Protein AF-0000000081891109 (afdb_homodimer)

pLDDT: mean 85.09, std 12.56, range [45.19, 97.12]

Foldseek 3Di:
DDPPPCPVVVVVVVVVVVVVVVVVVVVVVVLVVLQVVLLVLVVLVCCLVVVDPVVDDDVVVVVVVSVVSVCVNQVPVVDDPVLSVQVVVLVVVLVVADPVLSVQLSNSRDSGVVSSVVSSVVVCVVVVHDPVVRVVVVVVVVD/DPPPDCPVVVVVVVVVVVVVVVVVVVVVVVLVVLQVVLLVLVVLVCCLVVVDPVVDDDVVVVVVVSVVSVCVNQVPVVDDPVLSVQVVVLVVVLVVADPVLSVQLVNSRDSGDVSSVVSSVVVCVVVVHDPVVRVVVVVVVVD

Solvent-accessible surface area (backbone atoms only — not comparable to full-atom values): 15397 Å² total; per-residue (Å²): 134,84,78,73,71,69,64,65,53,50,54,52,4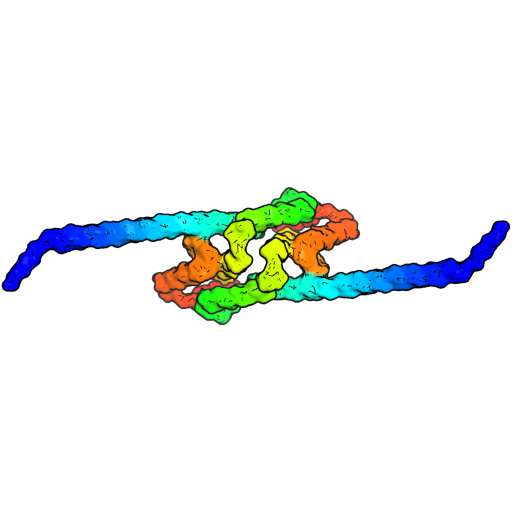7,49,49,52,49,48,52,50,48,48,51,49,50,52,51,48,50,50,51,52,53,51,25,52,50,25,44,51,43,48,52,34,42,47,53,46,71,61,54,61,72,71,88,36,61,54,60,64,53,52,49,52,50,41,48,52,34,45,42,69,37,57,33,67,91,80,40,53,65,68,56,44,50,34,46,52,38,26,54,49,56,46,64,64,40,57,64,72,58,26,55,52,40,57,72,64,18,45,75,31,43,70,50,37,34,51,47,47,50,51,52,27,59,75,67,72,44,52,69,43,56,56,52,51,52,48,51,57,65,73,95,133,85,79,75,72,70,64,65,52,51,55,51,47,49,49,52,49,46,51,50,47,48,53,48,49,52,51,48,50,50,50,52,51,51,25,51,50,24,43,51,45,49,53,35,42,48,52,46,71,61,55,61,70,74,86,39,59,55,60,64,55,52,49,52,49,41,48,51,35,44,43,68,38,56,34,64,93,81,40,53,66,69,56,46,49,32,47,52,39,27,52,50,57,47,65,63,39,58,66,71,58,25,56,52,39,57,72,63,18,46,75,32,44,70,50,37,36,51,47,48,49,49,52,27,60,73,67,71,44,54,69,43,56,55,52,50,52,48,51,57,66,72,96

Organism: Varanus komodoensis (NCBI:txid61221)

Sequence (286 aa):
KQALPPGLSGEAHQAERGTLAKDKMDSWMKAAILREDALRIEALRQHFRQYRYPDVEDPRKVCSQLRELCHQWLRPERRTKEQILELLILEQFLAILPHDLQSWAREGGPENCTQAVALVEDFLFSRNVSFENCWLSLRKVLIKQALPPGLSGEAHQAERGTLAKDKMDSWMKAAILREDALRIEALRQHFRQYRYPDVEDPRKVCSQLRELCHQWLRPERRTKEQILELLILEQFLAILPHDLQSWAREGGPENCTQAVALVEDFLFSRNVSFENCWLSLRKVLI

Radius of gyration: 28.6 Å; Cα contacts (8 Å, |Δi|>4): 228; chains: 2; bounding box: 50×115×81 Å

Secondary structure (DSSP, 8-state):
-----THHHHHHHHHHHHHHHHHHHHHHHHHHHHHHHHHHHHHHHHHHHT---SS---HHHHHHHHHHHHHHHH-TTTS-HHHHHHHHHHHHHHHHS-HHHHHHHHHH--SSHHHHHHHHHHHHHHHT--HHHHHHHHHHHH-/-----THHHHHHHHHHHHHHHHHHHHHHHHHHHHHHHHHHHHHHHHHHHT---SS---HHHHHHHHHHHHHHHH-TTTS-HHHHHHHHHHHHHHHHS-HHHHHHHHHH--SSHHHHHHHHHHHHHHHT--HHHHHHHHHHHH-

Structure (mmCIF, N/CA/C/O backbone):
data_AF-0000000081891109-model_v1
#
loop_
_entity.id
_entity.type
_entity.pdbx_description
1 polymer 'SCAN box domain-containing protein'
#
loop_
_atom_site.group_PDB
_atom_site.id
_atom_site.type_symbol
_atom_site.label_atom_id
_atom_site.label_alt_id
_atom_site.label_comp_id
_atom_site.label_asym_id
_atom_site.label_entity_id
_atom_site.label_seq_id
_atom_site.pdbx_PDB_ins_code
_atom_site.Cartn_x
_atom_site.Cartn_y
_atom_site.Cartn_z
_atom_site.occupancy
_atom_site.B_iso_or_equiv
_atom_site.auth_seq_id
_atom_site.auth_comp_id
_atom_site.auth_asym_id
_atom_site.auth_atom_id
_atom_site.pdbx_PDB_model_num
ATOM 1 N N . LYS A 1 1 ? -23.969 -60.781 -32.75 1 45.28 1 LYS A N 1
ATOM 2 C CA . LYS A 1 1 ? -23.234 -59.656 -32.188 1 45.28 1 LYS A CA 1
ATOM 3 C C . LYS A 1 1 ? -23.25 -58.438 -33.125 1 45.28 1 LYS A C 1
ATOM 5 O O . LYS A 1 1 ? -22.75 -58.5 -34.25 1 45.28 1 LYS A O 1
ATOM 10 N N . GLN A 1 2 ? -24.312 -57.656 -33.219 1 50.22 2 GLN A N 1
ATOM 11 C CA . GLN A 1 2 ? -24.625 -56.594 -34.156 1 50.22 2 GLN A CA 1
ATOM 12 C C . GLN A 1 2 ? -23.594 -55.469 -34.094 1 50.22 2 GLN A C 1
ATOM 14 O O . GLN A 1 2 ? -23.266 -54.969 -33.031 1 50.22 2 GLN A O 1
ATOM 19 N N . ALA A 1 3 ? -22.641 -55.406 -35.062 1 55.12 3 ALA A N 1
ATOM 20 C CA . ALA A 1 3 ? -21.594 -54.406 -35.25 1 55.12 3 ALA A CA 1
ATOM 21 C C . ALA A 1 3 ? -22.172 -53 -35.344 1 55.12 3 ALA A C 1
ATOM 23 O O . ALA A 1 3 ? -23.016 -52.719 -36.188 1 55.12 3 ALA A O 1
ATOM 24 N N . LEU A 1 4 ? -22.406 -52.25 -34.188 1 55.06 4 LEU A N 1
ATOM 25 C CA . LEU A 1 4 ? -22.766 -50.844 -34.219 1 55.06 4 LEU A CA 1
ATOM 26 C C . LEU A 1 4 ? -21.906 -50.094 -35.219 1 55.06 4 LEU A C 1
ATOM 28 O O . LEU A 1 4 ? -20.734 -50.375 -35.406 1 55.06 4 LEU A O 1
ATOM 32 N N . PRO A 1 5 ? -22.484 -49.5 -36.312 1 58.25 5 PRO A N 1
ATOM 33 C CA . PRO A 1 5 ? -21.75 -48.844 -37.406 1 58.25 5 PRO A CA 1
ATOM 34 C C . PRO A 1 5 ? -20.688 -47.844 -36.906 1 58.25 5 PRO A C 1
ATOM 36 O O . PRO A 1 5 ? -20.922 -47.156 -35.906 1 58.25 5 PRO A O 1
ATOM 39 N N . PRO A 1 6 ? -19.375 -47.969 -37.125 1 59 6 PRO A N 1
ATOM 40 C CA . PRO A 1 6 ? -18.203 -47.219 -36.719 1 59 6 PRO A CA 1
ATOM 41 C C . PRO A 1 6 ? -18.359 -45.719 -36.969 1 59 6 PRO A C 1
ATOM 43 O O . PRO A 1 6 ? -17.641 -44.906 -36.344 1 59 6 PRO A O 1
ATOM 46 N N . GLY A 1 7 ? -19.109 -45.25 -37.875 1 58.88 7 GLY A N 1
ATOM 47 C CA . GLY A 1 7 ? -19.172 -43.844 -38.25 1 58.88 7 GLY A CA 1
ATOM 48 C C . GLY A 1 7 ? -19.703 -42.938 -37.156 1 58.88 7 GLY A C 1
ATOM 49 O O . GLY A 1 7 ? -19.422 -41.75 -37.125 1 58.88 7 GLY A O 1
ATOM 50 N N . LEU A 1 8 ? -20.719 -43.375 -36.438 1 63.44 8 LEU A N 1
ATOM 51 C CA . LEU A 1 8 ? -21.359 -42.562 -35.406 1 63.44 8 LEU A CA 1
ATOM 52 C C . LEU A 1 8 ? -20.391 -42.25 -34.281 1 63.44 8 LEU A C 1
ATOM 54 O O . LEU A 1 8 ? -20.516 -41.25 -33.594 1 63.44 8 LEU A O 1
ATOM 58 N N . SER A 1 9 ? -19.375 -43.188 -34.344 1 66.12 9 SER A N 1
ATOM 59 C CA . SER A 1 9 ? -18.406 -43 -33.281 1 66.12 9 SER A CA 1
ATOM 60 C C . SER A 1 9 ? -17.422 -41.875 -33.562 1 66.12 9 SER A C 1
ATOM 62 O O . SER A 1 9 ? -17.078 -41.094 -32.688 1 66.12 9 SER A O 1
ATOM 64 N N . GLY A 1 10 ? -17.188 -41.688 -34.844 1 68.06 10 GLY A N 1
ATOM 65 C CA . GLY A 1 10 ? -16.219 -40.656 -35.219 1 68.06 10 GLY A CA 1
ATOM 66 C C . GLY A 1 10 ? -16.766 -39.25 -35.094 1 68.06 10 GLY A C 1
ATOM 67 O O . GLY A 1 10 ? -16.062 -38.344 -34.656 1 68.06 10 GLY A O 1
ATOM 68 N N . GLU A 1 11 ? -18.047 -39.188 -35.625 1 68.62 11 GLU A N 1
ATOM 69 C CA . GLU A 1 11 ? -18.656 -37.875 -35.594 1 68.62 11 GLU A CA 1
ATOM 70 C C . GLU A 1 11 ? -18.922 -37.406 -34.156 1 68.62 11 GLU A C 1
ATOM 72 O O . GLU A 1 11 ? -18.766 -36.25 -33.844 1 68.62 11 GLU A O 1
ATOM 77 N N . ALA A 1 12 ? -19.328 -38.406 -33.375 1 80.19 12 ALA A N 1
ATOM 78 C CA . ALA A 1 12 ? -19.547 -38.094 -31.953 1 80.19 12 ALA A CA 1
ATOM 79 C C . ALA A 1 12 ? -18.25 -37.719 -31.25 1 80.19 12 ALA A C 1
ATOM 81 O O . ALA A 1 12 ? -18.234 -36.812 -30.438 1 80.19 12 ALA A O 1
ATOM 82 N N . HIS A 1 13 ? -17.141 -38.406 -31.766 1 78.75 13 HIS A N 1
ATOM 83 C CA . HIS A 1 13 ? -15.836 -38.094 -31.219 1 78.75 13 HIS A CA 1
ATOM 84 C C . HIS A 1 13 ? -15.375 -36.688 -31.656 1 78.75 13 HIS A C 1
ATOM 86 O O . HIS A 1 13 ? -14.836 -35.938 -30.859 1 78.75 13 HIS A O 1
ATOM 92 N N . GLN A 1 14 ? -15.711 -36.375 -32.906 1 75.31 14 GLN A N 1
ATOM 93 C CA . GLN A 1 14 ? -15.32 -35.062 -33.438 1 75.31 14 GLN A CA 1
ATOM 94 C C . GLN A 1 14 ? -16.125 -33.938 -32.781 1 75.31 14 GLN A C 1
ATOM 96 O O . GLN A 1 14 ? -15.578 -32.875 -32.5 1 75.31 14 GLN A O 1
ATOM 101 N N . ALA A 1 15 ? -17.328 -34.281 -32.531 1 82 15 ALA A N 1
ATOM 102 C CA . ALA A 1 15 ? -18.172 -33.312 -31.844 1 82 15 ALA A CA 1
ATOM 103 C C . ALA A 1 15 ? -17.703 -33.062 -30.406 1 82 15 ALA A C 1
ATOM 105 O O . ALA A 1 15 ? -17.672 -31.938 -29.953 1 82 15 ALA A O 1
ATOM 106 N N . GLU A 1 16 ? -17.297 -34.188 -29.766 1 83.94 16 GLU A N 1
ATOM 107 C CA . GLU A 1 16 ? -16.766 -34.062 -28.406 1 83.94 16 GLU A CA 1
ATOM 108 C C . GLU A 1 16 ? -15.445 -33.312 -28.391 1 83.94 16 GLU A C 1
ATOM 110 O O . GLU A 1 16 ? -15.219 -32.469 -27.5 1 83.94 16 GLU A O 1
ATOM 115 N N . ARG A 1 17 ? -14.711 -33.5 -29.406 1 85.56 17 ARG A N 1
ATOM 116 C CA . ARG A 1 17 ? -13.438 -32.812 -29.516 1 85.56 17 ARG A CA 1
ATOM 117 C C . ARG A 1 17 ? -13.672 -31.328 -29.844 1 85.56 17 ARG A C 1
ATOM 119 O O . ARG A 1 17 ? -12.953 -30.453 -29.344 1 85.56 17 ARG A O 1
ATOM 126 N N . GLY A 1 18 ? -14.641 -31.125 -30.609 1 84.75 18 GLY A N 1
ATOM 127 C CA . GLY A 1 18 ? -14.992 -29.766 -30.969 1 84.75 18 GLY A CA 1
ATOM 128 C C . GLY A 1 18 ? -15.492 -28.953 -29.781 1 84.75 18 GLY A C 1
ATOM 129 O O . GLY A 1 18 ? -15.094 -27.797 -29.609 1 84.75 18 GLY A O 1
ATOM 130 N N . THR A 1 19 ? -16.359 -29.578 -28.953 1 87.69 19 THR A N 1
ATOM 131 C CA . THR A 1 19 ? -16.875 -28.922 -27.75 1 87.69 19 THR A CA 1
ATOM 132 C C . THR A 1 19 ? -15.742 -28.641 -26.766 1 87.69 19 THR A C 1
ATOM 134 O O . THR A 1 19 ? -15.664 -27.547 -26.203 1 87.69 19 THR A O 1
ATOM 137 N N . LEU A 1 20 ? -14.953 -29.625 -26.719 1 87.38 20 LEU A N 1
ATOM 138 C CA . LEU A 1 20 ? -13.805 -29.469 -25.828 1 87.38 20 LEU A CA 1
ATOM 139 C C . LEU A 1 20 ? -12.883 -28.359 -26.312 1 87.38 20 LEU A C 1
ATOM 141 O O . LEU A 1 20 ? -12.367 -27.578 -25.516 1 87.38 20 LEU A O 1
ATOM 145 N N . ALA A 1 21 ? -12.695 -28.391 -27.594 1 86.88 21 ALA A N 1
ATOM 146 C CA . ALA A 1 21 ? -11.844 -27.359 -28.203 1 86.88 21 ALA A CA 1
ATOM 147 C C . ALA A 1 21 ? -12.445 -25.969 -28 1 86.88 21 ALA A C 1
ATOM 149 O O . ALA A 1 21 ? -11.727 -25.016 -27.719 1 86.88 21 ALA A O 1
ATOM 150 N N . LYS A 1 22 ? -13.68 -25.875 -28.141 1 89.25 22 LYS A N 1
ATOM 151 C CA . LYS A 1 22 ? -14.367 -24.594 -27.938 1 89.25 22 LYS A CA 1
ATOM 152 C C . LYS A 1 22 ? -14.266 -24.156 -26.484 1 89.25 22 LYS A C 1
ATOM 154 O O . LYS A 1 22 ? -14.031 -22.969 -26.203 1 89.25 22 LYS A O 1
ATOM 159 N N . ASP A 1 23 ? -14.492 -24.984 -25.688 1 87.62 23 ASP A N 1
ATOM 160 C CA . ASP A 1 23 ? -14.375 -24.719 -24.266 1 87.62 23 ASP A CA 1
ATOM 161 C C . ASP A 1 23 ? -12.969 -24.25 -23.906 1 87.62 23 ASP A C 1
ATOM 163 O O . ASP A 1 23 ? -12.797 -23.328 -23.109 1 87.62 23 ASP A O 1
ATOM 167 N N . LYS A 1 24 ? -12.055 -24.922 -24.547 1 87.75 24 LYS A N 1
ATOM 168 C CA . LYS A 1 24 ? -10.664 -24.562 -24.297 1 87.75 24 LYS A CA 1
ATOM 169 C C . LYS A 1 24 ? -10.352 -23.156 -24.812 1 87.75 24 LYS A C 1
ATOM 171 O O . LYS A 1 24 ? -9.672 -22.375 -24.156 1 87.75 24 LYS A O 1
ATOM 176 N N . MET A 1 25 ? -10.867 -22.859 -25.953 1 87.81 25 MET A N 1
ATOM 177 C CA . MET A 1 25 ? -10.648 -21.547 -26.547 1 87.81 25 MET A CA 1
ATOM 178 C C . MET A 1 25 ? -11.297 -20.453 -25.703 1 87.81 25 MET A C 1
ATOM 180 O O . MET A 1 25 ? -10.711 -19.391 -25.5 1 87.81 25 MET A O 1
ATOM 184 N N . ASP A 1 26 ? -12.492 -20.75 -25.344 1 89.75 26 ASP A N 1
ATOM 185 C CA . ASP A 1 26 ? -13.195 -19.797 -24.484 1 89.75 26 ASP A CA 1
ATOM 186 C C . ASP A 1 26 ? -12.43 -19.562 -23.188 1 89.75 26 ASP A C 1
ATOM 188 O O . ASP A 1 26 ? -12.352 -18.422 -22.719 1 89.75 26 ASP A O 1
ATOM 192 N N . SER A 1 27 ? -11.961 -20.578 -22.656 1 87.94 27 SER A N 1
ATOM 193 C CA . SER A 1 27 ? -11.188 -20.484 -21.422 1 87.94 27 SER A CA 1
ATOM 194 C C . SER A 1 27 ? -9.922 -19.656 -21.625 1 87.94 27 SER A C 1
ATOM 196 O O . SER A 1 27 ? -9.578 -18.828 -20.781 1 87.94 27 SER A O 1
ATOM 198 N N . TRP A 1 28 ? -9.383 -19.922 -22.703 1 85.06 28 TRP A N 1
ATOM 199 C CA . TRP A 1 28 ? -8.164 -19.188 -23.016 1 85.06 28 TRP A CA 1
ATOM 200 C C . TRP A 1 28 ? -8.453 -17.703 -23.234 1 85.06 28 TRP A C 1
ATOM 202 O O . TRP A 1 28 ? -7.691 -16.844 -22.781 1 85.06 28 TRP A O 1
ATOM 212 N N . MET A 1 29 ? -9.438 -17.438 -23.938 1 85.5 29 MET A N 1
ATOM 213 C CA . MET A 1 29 ? -9.805 -16.062 -24.188 1 85.5 29 MET A CA 1
ATOM 214 C C . MET A 1 29 ? -10.133 -15.328 -22.891 1 85.5 29 MET A C 1
ATOM 216 O O . MET A 1 29 ? -9.703 -14.195 -22.688 1 85.5 29 MET A O 1
ATOM 220 N N . LYS A 1 30 ? -10.828 -16.016 -22.125 1 87.94 30 LYS A N 1
ATOM 221 C CA . LYS A 1 30 ? -11.172 -15.43 -20.828 1 87.94 30 LYS A CA 1
ATOM 222 C C . LYS A 1 30 ? -9.914 -15.164 -20 1 87.94 30 LYS A C 1
ATOM 224 O O . LYS A 1 30 ? -9.789 -14.109 -19.375 1 87.94 30 LYS A O 1
ATOM 229 N N . ALA A 1 31 ? -9.047 -16.047 -20 1 87.19 31 ALA A N 1
ATOM 230 C CA . ALA A 1 31 ? -7.789 -15.898 -19.266 1 87.19 31 ALA A CA 1
ATOM 231 C C . ALA A 1 31 ? -6.98 -14.719 -19.797 1 87.19 31 ALA A C 1
ATOM 233 O O . ALA A 1 31 ? -6.383 -13.969 -19.016 1 87.19 31 ALA A O 1
ATOM 234 N N . ALA A 1 32 ? -7.012 -14.555 -21.078 1 87 32 ALA A N 1
ATOM 235 C CA . ALA A 1 32 ? -6.273 -13.469 -21.703 1 87 32 ALA A CA 1
ATOM 236 C C . ALA A 1 32 ? -6.855 -12.109 -21.312 1 87 32 ALA A C 1
ATOM 238 O O . ALA A 1 32 ? -6.113 -11.164 -21.031 1 87 32 ALA A O 1
ATOM 239 N N . ILE A 1 33 ? -8.141 -12.062 -21.312 1 88.5 33 ILE A N 1
ATOM 240 C CA . ILE A 1 33 ? -8.828 -10.828 -20.953 1 88.5 33 ILE A CA 1
ATOM 241 C C . ILE A 1 33 ? -8.531 -10.484 -19.484 1 88.5 33 ILE A C 1
ATOM 243 O O . ILE A 1 33 ? -8.211 -9.344 -19.172 1 88.5 33 ILE A O 1
ATOM 247 N N . LEU A 1 34 ? -8.656 -11.477 -18.641 1 88.25 34 LEU A N 1
ATOM 248 C CA . LEU A 1 34 ? -8.398 -11.289 -17.219 1 88.25 34 LEU A CA 1
ATOM 249 C C . LEU A 1 34 ? -6.957 -10.836 -16.984 1 88.25 34 LEU A C 1
ATOM 251 O O . LEU A 1 34 ? -6.699 -9.977 -16.141 1 88.25 34 LEU A O 1
ATOM 255 N N . ARG A 1 35 ? -6.129 -11.344 -17.766 1 88.06 35 ARG A N 1
ATOM 256 C CA . ARG A 1 35 ? -4.723 -10.977 -17.656 1 88.06 35 ARG A CA 1
ATOM 257 C C . ARG A 1 35 ? -4.512 -9.516 -18.062 1 88.06 35 ARG A C 1
ATOM 259 O O . ARG A 1 35 ? -3.773 -8.781 -17.406 1 88.06 35 ARG A O 1
ATOM 266 N N . GLU A 1 36 ? -5.145 -9.125 -19.062 1 86.12 36 GLU A N 1
ATOM 267 C CA . GLU A 1 36 ? -5.039 -7.734 -19.5 1 86.12 36 GLU A CA 1
ATOM 268 C C . GLU A 1 36 ? -5.574 -6.777 -18.438 1 86.12 36 GLU A C 1
ATOM 270 O O . GLU A 1 36 ? -4.988 -5.719 -18.203 1 86.12 36 GLU A O 1
ATOM 275 N N . ASP A 1 37 ? -6.602 -7.219 -17.906 1 90 37 ASP A N 1
ATOM 276 C CA . ASP A 1 37 ? -7.188 -6.41 -16.844 1 90 37 ASP A CA 1
ATOM 277 C C . ASP A 1 37 ? -6.238 -6.301 -15.656 1 90 37 ASP A C 1
ATOM 279 O O . ASP A 1 37 ? -6.055 -5.215 -15.094 1 90 37 ASP A O 1
ATOM 283 N N . ALA A 1 38 ? -5.676 -7.336 -15.305 1 90.19 38 ALA A N 1
ATOM 284 C CA . ALA A 1 38 ? -4.734 -7.367 -14.188 1 90.19 38 ALA A CA 1
ATOM 285 C C . ALA A 1 38 ? -3.531 -6.469 -14.453 1 90.19 38 ALA A C 1
ATOM 287 O O . ALA A 1 38 ? -3.062 -5.762 -13.562 1 90.19 38 ALA A O 1
ATOM 288 N N . LEU A 1 39 ? -3.1 -6.496 -15.656 1 89.25 39 LEU A N 1
ATOM 289 C CA . LEU A 1 39 ? -1.964 -5.664 -16.031 1 89.25 39 LEU A CA 1
ATOM 290 C C . LEU A 1 39 ? -2.328 -4.184 -15.969 1 89.25 39 LEU A C 1
ATOM 292 O O . LEU A 1 39 ? -1.503 -3.354 -15.586 1 89.25 39 LEU A O 1
ATOM 296 N N . ARG A 1 40 ? -3.477 -3.916 -16.359 1 89.06 40 ARG A N 1
ATOM 297 C CA . ARG A 1 40 ? -3.971 -2.545 -16.281 1 89.06 40 ARG A CA 1
ATOM 298 C C . ARG A 1 40 ? -4.035 -2.072 -14.828 1 89.06 40 ARG A C 1
ATOM 300 O O . ARG A 1 40 ? -3.607 -0.958 -14.516 1 89.06 40 ARG A O 1
ATOM 307 N N . ILE A 1 41 ? -4.539 -2.857 -13.953 1 91 41 ILE A N 1
ATOM 308 C CA . ILE A 1 41 ? -4.633 -2.539 -12.531 1 91 41 ILE A CA 1
ATOM 309 C C . ILE A 1 41 ? -3.234 -2.324 -11.961 1 91 41 ILE A C 1
ATOM 311 O O . ILE A 1 41 ? -3.01 -1.387 -11.188 1 91 41 ILE A O 1
ATOM 315 N N . GLU A 1 42 ? -2.365 -3.15 -12.398 1 91.38 42 GLU A N 1
ATOM 316 C CA . GLU A 1 42 ? -0.98 -3.023 -11.953 1 91.38 42 GLU A CA 1
ATOM 317 C C . GLU A 1 42 ? -0.377 -1.695 -12.398 1 91.38 42 GLU A C 1
ATOM 319 O O . GLU A 1 42 ? 0.372 -1.062 -11.656 1 91.38 42 GLU A O 1
ATOM 324 N N . ALA A 1 43 ? -0.641 -1.3 -13.602 1 91.75 43 ALA A N 1
ATOM 325 C CA . ALA A 1 43 ? -0.139 -0.02 -14.094 1 91.75 43 ALA A CA 1
ATOM 326 C C . ALA A 1 43 ? -0.662 1.138 -13.25 1 91.75 43 ALA A C 1
ATOM 328 O O . ALA A 1 43 ? 0.076 2.08 -12.953 1 91.75 43 ALA A O 1
ATOM 329 N N . LEU A 1 44 ? -1.905 1.073 -12.891 1 92.94 44 LEU A N 1
ATOM 330 C CA . LEU A 1 44 ? -2.51 2.098 -12.047 1 92.94 44 LEU A CA 1
ATOM 331 C C . LEU A 1 44 ? -1.873 2.109 -10.656 1 92.94 44 LEU A C 1
ATOM 333 O O . LEU A 1 44 ? -1.613 3.176 -10.102 1 92.94 44 LEU A O 1
ATOM 337 N N . ARG A 1 45 ? -1.621 0.944 -10.125 1 94.81 45 ARG A N 1
ATOM 338 C CA . ARG A 1 45 ? -0.931 0.822 -8.844 1 94.81 45 ARG A CA 1
ATOM 339 C C . ARG A 1 45 ? 0.448 1.471 -8.898 1 94.81 45 ARG A C 1
ATOM 341 O O . ARG A 1 45 ? 0.815 2.24 -8.008 1 94.81 45 ARG A O 1
ATOM 348 N N . GLN A 1 46 ? 1.184 1.164 -9.938 1 90.38 46 GLN A N 1
ATOM 349 C CA . GLN A 1 46 ? 2.525 1.712 -10.102 1 90.38 46 GLN A CA 1
ATOM 350 C C . GLN A 1 46 ? 2.488 3.234 -10.203 1 90.38 46 GLN A C 1
ATOM 352 O O . GLN A 1 46 ? 3.357 3.92 -9.656 1 90.38 46 GLN A O 1
ATOM 357 N N . HIS A 1 47 ? 1.542 3.701 -10.93 1 90.75 47 HIS A N 1
ATOM 358 C CA . HIS A 1 47 ? 1.386 5.148 -11.031 1 90.75 47 HIS A CA 1
ATOM 359 C C . HIS A 1 47 ? 1.181 5.781 -9.656 1 90.75 47 HIS A C 1
ATOM 361 O O . HIS A 1 47 ? 1.787 6.809 -9.352 1 90.75 47 HIS A O 1
ATOM 367 N N . PHE A 1 48 ? 0.331 5.156 -8.836 1 94 48 PHE A N 1
ATOM 368 C CA . PHE A 1 48 ? 0.065 5.629 -7.484 1 94 48 PHE A CA 1
ATOM 369 C C . PHE A 1 48 ? 1.319 5.539 -6.625 1 94 48 PHE A C 1
ATOM 371 O O . PHE A 1 48 ? 1.693 6.504 -5.957 1 94 48 PHE A O 1
ATOM 378 N N . ARG A 1 49 ? 2.029 4.469 -6.746 1 93.44 49 ARG A N 1
ATOM 379 C CA . ARG A 1 49 ? 3.172 4.223 -5.871 1 93.44 49 ARG A CA 1
ATOM 380 C C . ARG A 1 49 ? 4.398 5.004 -6.336 1 93.44 49 ARG A C 1
ATOM 382 O O . ARG A 1 49 ? 5.27 5.332 -5.527 1 93.44 49 ARG A O 1
ATOM 389 N N . GLN A 1 50 ? 4.516 5.273 -7.535 1 88.19 50 GLN A N 1
ATOM 390 C CA . GLN A 1 50 ? 5.684 5.953 -8.086 1 88.19 50 GLN A CA 1
ATOM 391 C C . GLN A 1 50 ? 5.426 7.449 -8.234 1 88.19 50 GLN A C 1
ATOM 393 O O . GLN A 1 50 ? 6.238 8.164 -8.828 1 88.19 50 GLN A O 1
ATOM 398 N N . TYR A 1 51 ? 4.293 7.797 -7.723 1 87.12 51 TYR A N 1
ATOM 399 C CA . TYR A 1 51 ? 3.996 9.219 -7.816 1 87.12 51 TYR A CA 1
ATOM 400 C C . TYR A 1 51 ? 5.133 10.055 -7.234 1 87.12 51 TYR A C 1
ATOM 402 O O . TYR A 1 51 ? 5.539 9.852 -6.086 1 87.12 51 TYR A O 1
ATOM 410 N N . ARG A 1 52 ? 5.957 10.82 -8.008 1 72.94 52 ARG A N 1
ATOM 411 C CA . ARG A 1 52 ? 7.02 11.711 -7.559 1 72.94 52 ARG A CA 1
ATOM 412 C C . ARG A 1 52 ? 6.809 13.125 -8.086 1 72.94 52 ARG A C 1
ATOM 414 O O . ARG A 1 52 ? 7.598 14.023 -7.801 1 72.94 52 ARG A O 1
ATOM 421 N N . TYR A 1 53 ? 5.812 13.562 -8.359 1 60.44 53 TYR A N 1
ATOM 422 C CA . TYR A 1 53 ? 5.727 14.773 -9.172 1 60.44 53 TYR A CA 1
ATOM 423 C C . TYR A 1 53 ? 6.516 15.914 -8.539 1 60.44 53 TYR A C 1
ATOM 425 O O . TYR A 1 53 ? 6.117 16.453 -7.512 1 60.44 53 TYR A O 1
ATOM 433 N N . PRO A 1 54 ? 7.855 16 -8.727 1 57.44 54 PRO A N 1
ATOM 434 C CA . PRO A 1 54 ? 8.695 17.141 -8.328 1 57.44 54 PRO A CA 1
ATOM 435 C C . PRO A 1 54 ? 7.969 18.469 -8.453 1 57.44 54 PRO A C 1
ATOM 437 O O . PRO A 1 54 ? 8.438 19.484 -7.918 1 57.44 54 PRO A O 1
ATOM 440 N N . ASP A 1 55 ? 7.523 18.609 -9.609 1 55.06 55 ASP A N 1
ATOM 441 C CA . ASP A 1 55 ? 7 19.969 -9.695 1 55.06 55 ASP A CA 1
ATOM 442 C C . ASP A 1 55 ? 6.094 20.281 -8.508 1 55.06 55 ASP A C 1
ATOM 444 O O . ASP A 1 55 ? 4.867 20.25 -8.625 1 55.06 55 ASP A O 1
ATOM 448 N N . VAL A 1 56 ? 6.715 19.734 -7.488 1 56.31 56 VAL A N 1
ATOM 449 C CA . VAL A 1 56 ? 6.047 19.469 -6.219 1 56.31 56 VAL A CA 1
ATOM 450 C C . VAL A 1 56 ? 5.48 20.781 -5.66 1 56.31 56 VAL A C 1
ATOM 452 O O . VAL A 1 56 ? 6.23 21.703 -5.359 1 56.31 56 VAL A O 1
ATOM 455 N N . GLU A 1 57 ? 4.227 21.016 -6.031 1 68.31 57 GLU A N 1
ATOM 456 C CA . GLU A 1 57 ? 3.145 21.906 -5.613 1 68.31 57 GLU A CA 1
ATOM 457 C C . GLU A 1 57 ? 2.855 21.75 -4.121 1 68.31 57 GLU A C 1
ATOM 459 O O . GLU A 1 57 ? 3.559 21.016 -3.418 1 68.31 57 GLU A O 1
ATOM 464 N N . ASP A 1 58 ? 2.057 22.359 -3.52 1 83.25 58 ASP A N 1
ATOM 465 C CA . ASP A 1 58 ? 1.416 22.406 -2.207 1 83.25 58 ASP A CA 1
ATOM 466 C C . ASP A 1 58 ? 1.105 20.984 -1.71 1 83.25 58 ASP A C 1
ATOM 468 O O . ASP A 1 58 ? 0.575 20.172 -2.457 1 83.25 58 ASP A O 1
ATOM 472 N N . PRO A 1 59 ? 1.753 20.656 -0.557 1 89.75 59 PRO A N 1
ATOM 473 C CA . PRO A 1 59 ? 1.467 19.344 0.009 1 89.75 59 PRO A CA 1
ATOM 474 C C . PRO A 1 59 ? -0.012 18.969 -0.078 1 89.75 59 PRO A C 1
ATOM 476 O O . PRO A 1 59 ? -0.349 17.797 -0.21 1 89.75 59 PRO A O 1
ATOM 479 N N . ARG A 1 60 ? -0.844 19.922 -0.048 1 91.56 60 ARG A N 1
ATOM 480 C CA . ARG A 1 60 ? -2.275 19.656 -0.162 1 91.56 60 ARG A CA 1
ATOM 481 C C . ARG A 1 60 ? -2.631 19.156 -1.554 1 91.56 60 ARG A C 1
ATOM 483 O O . ARG A 1 60 ? -3.492 18.281 -1.698 1 91.56 60 ARG A O 1
ATOM 490 N N . LYS A 1 61 ? -1.976 19.719 -2.479 1 90.94 61 LYS A N 1
ATOM 491 C CA . LYS A 1 61 ? -2.184 19.266 -3.852 1 90.94 61 LYS A CA 1
ATOM 492 C C . LYS A 1 61 ? -1.665 17.844 -4.051 1 90.94 61 LYS A C 1
ATOM 494 O O . LYS A 1 61 ? -2.279 17.047 -4.758 1 90.94 61 LYS A O 1
ATOM 499 N N . VAL A 1 62 ? -0.493 17.609 -3.457 1 91.06 62 VAL A N 1
ATOM 500 C CA . VAL A 1 62 ? 0.072 16.266 -3.523 1 91.06 62 VAL A CA 1
ATOM 501 C C . VAL A 1 62 ? -0.917 15.258 -2.938 1 91.06 62 VAL A C 1
ATOM 503 O O . VAL A 1 62 ? -1.203 14.234 -3.553 1 91.06 62 VAL A O 1
ATOM 506 N N . CYS A 1 63 ? -1.425 15.602 -1.819 1 93.06 63 CYS A N 1
ATOM 507 C CA . CYS A 1 63 ? -2.385 14.727 -1.151 1 93.06 63 CYS A CA 1
ATOM 508 C C . CYS A 1 63 ? -3.611 14.5 -2.025 1 93.06 63 CYS A C 1
ATOM 510 O O . CYS A 1 63 ? -4.102 13.375 -2.129 1 93.06 63 CYS A O 1
ATOM 512 N N . SER A 1 64 ? -4.113 15.492 -2.621 1 93.75 64 SER A N 1
ATOM 513 C CA . SER A 1 64 ? -5.281 15.398 -3.49 1 93.75 64 SER A CA 1
ATOM 514 C C . SER A 1 64 ? -5.004 14.5 -4.691 1 93.75 64 SER A C 1
ATOM 516 O O . SER A 1 64 ? -5.848 13.68 -5.07 1 93.75 64 SER A O 1
ATOM 518 N N . GLN A 1 65 ? -3.857 14.664 -5.262 1 92.38 65 GLN A N 1
ATOM 519 C CA . GLN A 1 65 ? -3.48 13.836 -6.406 1 92.38 65 GLN A CA 1
ATOM 520 C C . GLN A 1 65 ? -3.359 12.367 -6.012 1 92.38 65 GLN A C 1
ATOM 522 O O . GLN A 1 65 ? -3.807 11.484 -6.742 1 92.38 65 GLN A O 1
ATOM 527 N N . LEU A 1 66 ? -2.777 12.164 -4.898 1 94.19 66 LEU A N 1
ATOM 528 C CA . LEU A 1 66 ? -2.639 10.789 -4.418 1 94.19 66 LEU A CA 1
ATOM 529 C C . LEU A 1 66 ? -4.004 10.164 -4.176 1 94.19 66 LEU A C 1
ATOM 531 O O . LEU A 1 66 ? -4.203 8.977 -4.441 1 94.19 66 LEU A O 1
ATOM 535 N N . ARG A 1 67 ? -4.922 10.938 -3.711 1 95.56 67 ARG A N 1
ATOM 536 C CA . ARG A 1 67 ? -6.285 10.453 -3.508 1 95.56 67 ARG A CA 1
ATOM 537 C C . ARG A 1 67 ? -6.914 10.023 -4.828 1 95.56 67 ARG A C 1
ATOM 539 O O . ARG A 1 67 ? -7.539 8.961 -4.906 1 95.56 67 ARG A O 1
ATOM 546 N N . GLU A 1 68 ? -6.711 10.82 -5.781 1 95 68 GLU A N 1
ATOM 547 C CA . GLU A 1 68 ? -7.254 10.5 -7.102 1 95 68 GLU A CA 1
ATOM 548 C C . GLU A 1 68 ? -6.625 9.227 -7.664 1 95 68 GLU A C 1
ATOM 550 O O . GLU A 1 68 ? -7.332 8.336 -8.133 1 95 68 GLU A O 1
ATOM 555 N N . LEU A 1 69 ? -5.336 9.195 -7.586 1 94.12 69 LEU A N 1
ATOM 556 C CA . LEU A 1 69 ? -4.621 8.039 -8.109 1 94.12 69 LEU A CA 1
ATOM 557 C C . LEU A 1 69 ? -5.004 6.773 -7.352 1 94.12 69 LEU A C 1
ATOM 559 O O . LEU A 1 69 ? -5.16 5.707 -7.949 1 94.12 69 LEU A O 1
ATOM 563 N N . CYS A 1 70 ? -5.043 6.859 -6.035 1 97 70 CYS A N 1
ATOM 564 C CA . CYS A 1 70 ? -5.453 5.723 -5.219 1 97 70 CYS A CA 1
ATOM 565 C C . CYS A 1 70 ? -6.832 5.223 -5.637 1 97 70 CYS A C 1
ATOM 567 O O . CYS A 1 70 ? -7.047 4.012 -5.758 1 97 70 CYS A O 1
ATOM 569 N N . HIS A 1 71 ? -7.746 6.105 -5.879 1 96.38 71 HIS A N 1
ATOM 570 C CA . HIS A 1 71 ? -9.094 5.758 -6.309 1 96.38 71 HIS A CA 1
ATOM 571 C C . HIS A 1 71 ? -9.078 5.062 -7.668 1 96.38 71 HIS A C 1
ATOM 573 O O . HIS A 1 71 ? -9.828 4.113 -7.895 1 96.38 71 HIS A O 1
ATOM 579 N N . GLN A 1 72 ? -8.289 5.574 -8.531 1 94.56 72 GLN A N 1
ATOM 580 C CA . GLN A 1 72 ? -8.18 4.973 -9.859 1 94.56 72 GLN A CA 1
ATOM 581 C C . GLN A 1 72 ? -7.652 3.543 -9.773 1 94.56 72 GLN A C 1
ATOM 583 O O . GLN A 1 72 ? -8.109 2.664 -10.508 1 94.56 72 GLN A O 1
ATOM 588 N N . TRP A 1 73 ? -6.738 3.338 -8.875 1 95.5 73 TRP A N 1
ATOM 589 C CA . TRP A 1 73 ? -6.121 2.023 -8.719 1 95.5 73 TRP A CA 1
ATOM 590 C C . TRP A 1 73 ? -7.078 1.055 -8.023 1 95.5 73 TRP A C 1
ATOM 592 O O . TRP A 1 73 ? -7.363 -0.024 -8.555 1 95.5 73 TRP A O 1
ATOM 602 N N . LEU A 1 74 ? -7.676 1.418 -6.887 1 95.81 74 LEU A N 1
ATOM 603 C CA . LEU A 1 74 ? -8.406 0.489 -6.027 1 95.81 74 LEU A CA 1
ATOM 604 C C . LEU A 1 74 ? -9.883 0.448 -6.398 1 95.81 74 LEU A C 1
ATOM 606 O O . LEU A 1 74 ? -10.586 -0.506 -6.059 1 95.81 74 LEU A O 1
ATOM 610 N N . ARG A 1 75 ? -10.391 1.503 -7.035 1 93.94 75 ARG A N 1
ATOM 611 C CA . ARG A 1 75 ? -11.781 1.591 -7.473 1 93.94 75 ARG A CA 1
ATOM 612 C C . ARG A 1 75 ? -12.727 1.105 -6.379 1 93.94 75 ARG A C 1
ATOM 614 O O . ARG A 1 75 ? -13.477 0.151 -6.582 1 93.94 75 ARG A O 1
ATOM 621 N N . PRO A 1 76 ? -12.836 1.853 -5.301 1 95.06 76 PRO A N 1
ATOM 622 C CA . PRO A 1 76 ? -13.68 1.418 -4.184 1 95.06 76 PRO A CA 1
ATOM 623 C C . PRO A 1 76 ? -15.156 1.307 -4.562 1 95.06 76 PRO A C 1
ATOM 625 O O . PRO A 1 76 ? -15.906 0.567 -3.924 1 95.06 76 PRO A O 1
ATOM 628 N N . GLU A 1 77 ? -15.609 1.947 -5.555 1 94.25 77 GLU A N 1
ATOM 629 C CA . GLU A 1 77 ? -17 1.897 -5.992 1 94.25 77 GLU A CA 1
ATOM 630 C C . GLU A 1 77 ? -17.328 0.558 -6.645 1 94.25 77 GLU A C 1
ATOM 632 O O . GLU A 1 77 ? -18.5 0.184 -6.758 1 94.25 77 GLU A O 1
ATOM 637 N N . ARG A 1 78 ? -16.328 -0.146 -7.09 1 94.12 78 ARG A N 1
ATOM 638 C CA . ARG A 1 78 ? -16.547 -1.373 -7.852 1 94.12 78 ARG A CA 1
ATOM 639 C C . ARG A 1 78 ? -16.078 -2.594 -7.062 1 94.12 78 ARG A C 1
ATOM 641 O O . ARG A 1 78 ? -16.359 -3.73 -7.449 1 94.12 78 ARG A O 1
ATOM 648 N N . ARG A 1 79 ? -15.398 -2.385 -5.938 1 93.81 79 ARG A N 1
ATOM 649 C CA . ARG A 1 79 ? -14.797 -3.498 -5.211 1 93.81 79 ARG A CA 1
ATOM 650 C C . ARG A 1 79 ? -15.219 -3.486 -3.746 1 93.81 79 ARG A C 1
ATOM 652 O O . ARG A 1 79 ? -15.523 -2.43 -3.189 1 93.81 79 ARG A O 1
ATOM 659 N N . THR A 1 80 ? -15.242 -4.73 -3.215 1 95.69 80 THR A N 1
ATOM 660 C CA . THR A 1 80 ? -15.508 -4.844 -1.784 1 95.69 80 THR A CA 1
ATOM 661 C C . THR A 1 80 ? -14.234 -4.605 -0.978 1 95.69 80 THR A C 1
ATOM 663 O O . THR A 1 80 ? -13.141 -4.5 -1.544 1 95.69 80 THR A O 1
ATOM 666 N N . LYS A 1 81 ? -14.375 -4.453 0.268 1 95.88 81 LYS A N 1
ATOM 667 C CA . LYS A 1 81 ? -13.227 -4.234 1.136 1 95.88 81 LYS A CA 1
ATOM 668 C C . LYS A 1 81 ? -12.219 -5.379 1.016 1 95.88 81 LYS A C 1
ATOM 670 O O . LYS A 1 81 ? -11.016 -5.145 0.938 1 95.88 81 LYS A O 1
ATOM 675 N N . GLU A 1 82 ? -12.812 -6.605 0.949 1 95.06 82 GLU A N 1
ATOM 676 C CA . GLU A 1 82 ? -11.953 -7.781 0.861 1 95.06 82 GLU A CA 1
ATOM 677 C C . GLU A 1 82 ? -11.172 -7.797 -0.452 1 95.06 82 GLU A C 1
ATOM 679 O O . GLU A 1 82 ? -10.008 -8.195 -0.483 1 95.06 82 GLU A O 1
ATOM 684 N N . GLN A 1 83 ? -11.75 -7.363 -1.441 1 94.69 83 GLN A N 1
ATOM 685 C CA . GLN A 1 83 ? -11.109 -7.305 -2.748 1 94.69 83 GLN A CA 1
ATOM 686 C C . GLN A 1 83 ? -9.992 -6.262 -2.764 1 94.69 83 GLN A C 1
ATOM 688 O O . GLN A 1 83 ? -8.969 -6.453 -3.418 1 94.69 83 GLN A O 1
ATOM 693 N N . ILE A 1 84 ? -10.203 -5.152 -2.094 1 96.31 84 ILE A N 1
ATOM 694 C CA . ILE A 1 84 ? -9.18 -4.121 -1.984 1 96.31 84 ILE A CA 1
ATOM 695 C C . ILE A 1 84 ? -7.98 -4.664 -1.204 1 96.31 84 ILE A C 1
ATOM 697 O O . ILE A 1 84 ? -6.832 -4.461 -1.599 1 96.31 84 ILE A O 1
ATOM 701 N N . LEU A 1 85 ? -8.273 -5.402 -0.089 1 96.81 85 LEU A N 1
ATOM 702 C CA . LEU A 1 85 ? -7.207 -6.004 0.703 1 96.81 85 LEU A CA 1
ATOM 703 C C . LEU A 1 85 ? -6.375 -6.957 -0.147 1 96.81 85 LEU A C 1
ATOM 705 O O . LEU A 1 85 ? -5.145 -6.98 -0.038 1 96.81 85 LEU A O 1
ATOM 709 N N . GLU A 1 86 ? -7.043 -7.688 -1.007 1 96.31 86 GLU A N 1
ATOM 710 C CA . GLU A 1 86 ? -6.344 -8.648 -1.854 1 96.31 86 GLU A CA 1
ATOM 711 C C . GLU A 1 86 ? -5.352 -7.949 -2.779 1 96.31 86 GLU A C 1
ATOM 713 O O . GLU A 1 86 ? -4.273 -8.477 -3.055 1 96.31 86 GLU A O 1
ATOM 718 N N . LEU A 1 87 ? -5.754 -6.762 -3.262 1 95.38 87 LEU A N 1
ATOM 719 C CA . LEU A 1 87 ? -4.848 -6 -4.113 1 95.38 87 LEU A CA 1
ATOM 720 C C . LEU A 1 87 ? -3.598 -5.59 -3.342 1 95.38 87 LEU A C 1
ATOM 722 O O . LEU A 1 87 ? -2.488 -5.633 -3.881 1 95.38 87 LEU A O 1
ATOM 726 N N . LEU A 1 88 ? -3.766 -5.207 -2.088 1 97.12 88 LEU A N 1
ATOM 727 C CA . LEU A 1 88 ? -2.633 -4.801 -1.261 1 97.12 88 LEU A CA 1
ATOM 728 C C . LEU A 1 88 ? -1.766 -6.004 -0.903 1 97.12 88 LEU A C 1
ATOM 730 O O . LEU A 1 88 ? -0.536 -5.906 -0.883 1 97.12 88 LEU A O 1
ATOM 734 N N . ILE A 1 89 ? -2.371 -7.133 -0.563 1 96.94 89 ILE A N 1
ATOM 735 C CA . ILE A 1 89 ? -1.661 -8.367 -0.248 1 96.94 89 ILE A CA 1
ATOM 736 C C . ILE A 1 89 ? -0.827 -8.805 -1.451 1 96.94 89 ILE A C 1
ATOM 738 O O . ILE A 1 89 ? 0.348 -9.148 -1.307 1 96.94 89 ILE A O 1
ATOM 742 N N . LEU A 1 90 ? -1.469 -8.719 -2.615 1 96.62 90 LEU A N 1
ATOM 743 C CA . LEU A 1 90 ? -0.764 -9.055 -3.848 1 96.62 90 LEU A CA 1
ATOM 744 C C . LEU A 1 90 ? 0.435 -8.141 -4.059 1 96.62 90 LEU A C 1
ATOM 746 O O . LEU A 1 90 ? 1.529 -8.602 -4.383 1 96.62 90 LEU A O 1
ATOM 750 N N . GLU A 1 91 ? 0.236 -6.84 -3.877 1 96.12 91 GLU A N 1
ATOM 751 C CA . GLU A 1 91 ? 1.315 -5.867 -3.996 1 96.12 91 GLU A CA 1
ATOM 752 C C . GLU A 1 91 ? 2.498 -6.238 -3.109 1 96.12 91 GLU A C 1
ATOM 754 O O . GLU A 1 91 ? 3.645 -6.25 -3.564 1 96.12 91 GLU A O 1
ATOM 759 N N . GLN A 1 92 ? 2.195 -6.578 -1.837 1 94.81 92 GLN A N 1
ATOM 760 C CA . GLN A 1 92 ? 3.256 -6.891 -0.883 1 94.81 92 GLN A CA 1
ATOM 761 C C . GLN A 1 92 ? 3.906 -8.234 -1.202 1 94.81 92 GLN A C 1
ATOM 763 O O . GLN A 1 92 ? 5.117 -8.391 -1.048 1 94.81 92 GLN A O 1
ATOM 768 N N . PHE A 1 93 ? 3.115 -9.234 -1.58 1 95 93 PHE A N 1
ATOM 769 C CA . PHE A 1 93 ? 3.641 -10.547 -1.947 1 95 93 PHE A CA 1
ATOM 770 C C . PHE A 1 93 ? 4.652 -10.43 -3.08 1 95 93 PHE A C 1
ATOM 772 O O . PHE A 1 93 ? 5.742 -11 -3.008 1 95 93 PHE A O 1
ATOM 779 N N . LEU A 1 94 ? 4.32 -9.688 -4.098 1 93.56 94 LEU A N 1
ATOM 780 C CA . LEU A 1 94 ? 5.207 -9.523 -5.242 1 93.56 94 LEU A CA 1
ATOM 781 C C . LEU A 1 94 ? 6.449 -8.719 -4.863 1 93.56 94 LEU A C 1
ATOM 783 O O . LEU A 1 94 ? 7.539 -8.969 -5.383 1 93.56 94 LEU A O 1
ATOM 787 N N . ALA A 1 95 ? 6.27 -7.82 -3.947 1 92.12 95 ALA A N 1
ATOM 788 C CA . ALA A 1 95 ? 7.359 -6.93 -3.559 1 92.12 95 ALA A CA 1
ATOM 789 C C . ALA A 1 95 ? 8.453 -7.691 -2.824 1 92.12 95 ALA A C 1
ATOM 791 O O . ALA A 1 95 ? 9.633 -7.328 -2.898 1 92.12 95 ALA A O 1
ATOM 792 N N . ILE A 1 96 ? 8.156 -8.742 -2.109 1 88.81 96 ILE A N 1
ATOM 793 C CA . ILE A 1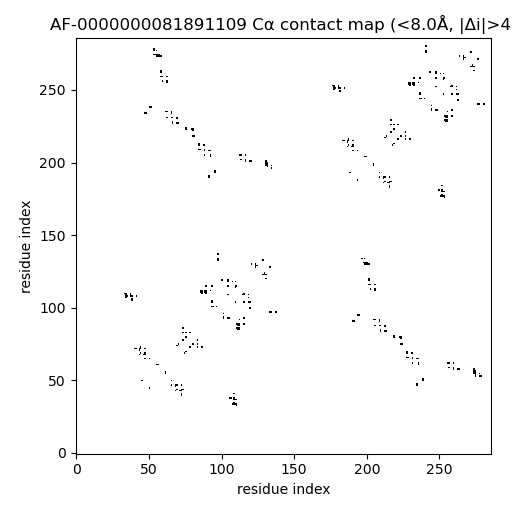 96 ? 9.148 -9.406 -1.264 1 88.81 96 ILE A CA 1
ATOM 794 C C . ILE A 1 96 ? 9.836 -10.523 -2.047 1 88.81 96 ILE A C 1
ATOM 796 O O . ILE A 1 96 ? 10.797 -11.125 -1.566 1 88.81 96 ILE A O 1
ATOM 800 N N . LEU A 1 97 ? 9.328 -10.82 -3.176 1 88 97 LEU A N 1
ATOM 801 C CA . LEU A 1 97 ? 9.93 -11.867 -4 1 88 97 LEU A CA 1
ATOM 802 C C . LEU A 1 97 ? 11.258 -11.391 -4.59 1 88 97 LEU A C 1
ATOM 804 O O . LEU A 1 97 ? 11.414 -10.203 -4.895 1 88 97 LEU A O 1
ATOM 808 N N . PRO A 1 98 ? 12.117 -12.344 -4.715 1 85.38 98 PRO A N 1
ATOM 809 C CA . PRO A 1 98 ? 13.32 -12 -5.469 1 85.38 98 PRO A CA 1
ATOM 810 C C . PRO A 1 98 ? 13.016 -11.438 -6.855 1 85.38 98 PRO A C 1
ATOM 812 O O . PRO A 1 98 ? 12 -11.797 -7.461 1 85.38 98 PRO A O 1
ATOM 815 N N . HIS A 1 99 ? 13.828 -10.688 -7.414 1 85.94 99 HIS A N 1
ATOM 816 C CA . HIS A 1 99 ? 13.578 -9.883 -8.602 1 85.94 99 HIS A CA 1
ATOM 817 C C . HIS A 1 99 ? 13.148 -10.75 -9.781 1 85.94 99 HIS A C 1
ATOM 819 O O . HIS A 1 99 ? 12.195 -10.422 -10.484 1 85.94 99 HIS A O 1
ATOM 825 N N . ASP A 1 100 ? 13.852 -11.812 -10.039 1 83.94 100 ASP A N 1
ATOM 826 C CA . ASP A 1 100 ? 13.539 -12.656 -11.188 1 83.94 100 ASP A CA 1
ATOM 827 C C . ASP A 1 100 ? 12.141 -13.25 -11.062 1 83.94 100 ASP A C 1
ATOM 829 O O . ASP A 1 100 ? 11.383 -13.297 -12.031 1 83.94 100 ASP A O 1
ATOM 833 N N . LEU A 1 101 ? 11.836 -13.68 -9.898 1 87.38 101 LEU A N 1
ATOM 834 C CA . LEU A 1 101 ? 10.516 -14.25 -9.633 1 87.38 101 LEU A CA 1
ATOM 835 C C . LEU A 1 101 ? 9.438 -13.172 -9.672 1 87.38 101 LEU A C 1
ATOM 837 O O . LEU A 1 101 ? 8.344 -13.398 -10.188 1 87.38 101 LEU A O 1
ATOM 841 N N . GLN A 1 102 ? 9.805 -12.102 -9.148 1 91 102 GLN A N 1
ATOM 842 C CA . GLN A 1 102 ? 8.891 -10.961 -9.125 1 91 102 GLN A CA 1
ATOM 843 C C . GLN A 1 102 ? 8.516 -10.531 -10.539 1 91 102 GLN A C 1
ATOM 845 O O . GLN A 1 102 ? 7.336 -10.359 -10.852 1 91 102 GLN A O 1
ATOM 850 N N . SER A 1 103 ? 9.523 -10.312 -11.367 1 90.81 103 SER A N 1
ATOM 851 C CA . SER A 1 103 ? 9.297 -9.906 -12.75 1 90.81 103 SER A CA 1
ATOM 852 C C . SER A 1 103 ? 8.43 -10.922 -13.492 1 90.81 103 SER A C 1
ATOM 854 O O . SER A 1 103 ? 7.492 -10.555 -14.203 1 90.81 103 SER A O 1
ATOM 856 N N . TRP A 1 104 ? 8.742 -12.125 -13.305 1 90.31 104 TRP A N 1
ATOM 857 C CA . TRP A 1 104 ? 7.996 -13.203 -13.945 1 90.31 104 TRP A CA 1
ATOM 858 C C . TRP A 1 104 ? 6.539 -13.195 -13.492 1 90.31 104 TRP A C 1
ATOM 860 O O . TRP A 1 104 ? 5.629 -13.266 -14.32 1 90.31 104 TRP A O 1
ATOM 870 N N . ALA A 1 105 ? 6.332 -13.203 -12.219 1 92.88 105 ALA A N 1
ATOM 871 C CA . ALA A 1 105 ? 4.977 -13.227 -11.68 1 92.88 105 ALA A CA 1
ATOM 872 C C . ALA A 1 105 ? 4.172 -12.031 -12.172 1 92.88 105 ALA A C 1
ATOM 874 O O . ALA A 1 105 ? 2.99 -12.156 -12.5 1 92.88 105 ALA A O 1
ATOM 875 N N . ARG A 1 106 ? 4.777 -10.867 -12.234 1 92.5 106 ARG A N 1
ATOM 876 C CA . ARG A 1 106 ? 4.109 -9.656 -12.695 1 92.5 106 ARG A CA 1
ATOM 877 C C . ARG A 1 106 ? 3.676 -9.789 -14.148 1 92.5 106 ARG A C 1
ATOM 879 O O . ARG A 1 106 ? 2.604 -9.312 -14.531 1 92.5 106 ARG A O 1
ATOM 886 N N . GLU A 1 107 ? 4.461 -10.406 -14.922 1 90.12 107 GLU A N 1
ATOM 887 C CA . GLU A 1 107 ? 4.152 -10.609 -16.328 1 90.12 107 GLU A CA 1
ATOM 888 C C . GLU A 1 107 ? 2.945 -11.531 -16.5 1 90.12 107 GLU A C 1
ATOM 890 O O . GLU A 1 107 ? 2.201 -11.406 -17.484 1 90.12 107 GLU A O 1
ATOM 895 N N . GLY A 1 108 ? 2.793 -12.375 -15.578 1 90.94 108 GLY A N 1
ATOM 896 C CA . GLY A 1 108 ? 1.649 -13.273 -15.617 1 90.94 108 GLY A CA 1
ATOM 897 C C . GLY A 1 108 ? 0.335 -12.578 -15.312 1 90.94 108 GLY A C 1
ATOM 898 O O . GLY A 1 108 ? -0.735 -13.086 -15.648 1 90.94 108 GLY A O 1
ATOM 899 N N . GLY A 1 109 ? 0.451 -11.43 -14.586 1 92.12 109 GLY A N 1
ATOM 900 C CA . GLY A 1 109 ? -0.727 -10.609 -14.352 1 92.12 109 GLY A CA 1
ATOM 901 C C . GLY A 1 109 ? -1.69 -11.227 -13.352 1 92.12 109 GLY A C 1
ATOM 902 O O . GLY A 1 109 ? -2.883 -11.359 -13.633 1 92.12 109 GLY A O 1
ATOM 903 N N . PRO A 1 110 ? -1.237 -11.617 -12.219 1 94.69 110 PRO A N 1
ATOM 904 C CA . PRO A 1 110 ? -2.154 -12.156 -11.211 1 94.69 110 PRO A CA 1
ATOM 905 C C . PRO A 1 110 ? -3.125 -11.102 -10.68 1 94.69 110 PRO A C 1
ATOM 907 O O . PRO A 1 110 ? -2.75 -9.938 -10.516 1 94.69 110 PRO A O 1
ATOM 910 N N . GLU A 1 111 ? -4.336 -11.531 -10.43 1 92.56 111 GLU A N 1
ATOM 911 C CA . GLU A 1 111 ? -5.34 -10.609 -9.898 1 92.56 111 GLU A CA 1
ATOM 912 C C . GLU A 1 111 ? -5.355 -10.625 -8.375 1 92.56 111 GLU A C 1
ATOM 914 O O . GLU A 1 111 ? -5.938 -9.742 -7.746 1 92.56 111 GLU A O 1
ATOM 919 N N . ASN A 1 112 ? -4.832 -11.602 -7.777 1 94.75 112 ASN A N 1
ATOM 920 C CA . ASN A 1 112 ? -4.77 -11.75 -6.328 1 94.75 112 ASN A CA 1
ATOM 921 C C . ASN A 1 112 ? -3.572 -12.602 -5.906 1 94.75 112 ASN A C 1
ATOM 923 O O . ASN A 1 112 ? -2.846 -13.125 -6.758 1 94.75 112 ASN A O 1
ATOM 927 N N . CYS A 1 113 ? -3.408 -12.734 -4.688 1 95.88 113 CYS A N 1
ATOM 928 C CA . CYS A 1 113 ? -2.234 -13.422 -4.152 1 95.88 113 CYS A CA 1
ATOM 929 C C . CYS A 1 113 ? -2.295 -14.914 -4.445 1 95.88 113 CYS A C 1
ATOM 931 O O . CYS A 1 113 ? -1.265 -15.547 -4.691 1 95.88 113 CYS A O 1
ATOM 933 N N . THR A 1 114 ? -3.475 -15.508 -4.449 1 96.31 114 THR A N 1
ATOM 934 C CA . THR A 1 114 ? -3.641 -16.922 -4.734 1 96.31 114 THR A CA 1
ATOM 935 C C . THR A 1 114 ? -3.145 -17.266 -6.141 1 96.31 114 THR A C 1
ATOM 937 O O . THR A 1 114 ? -2.422 -18.234 -6.336 1 96.31 114 THR A O 1
ATOM 940 N N . GLN A 1 115 ? -3.523 -16.422 -7.062 1 95.62 115 GLN A N 1
ATOM 941 C CA . GLN A 1 115 ? -3.061 -16.594 -8.43 1 95.62 115 GLN A CA 1
ATOM 942 C C . GLN A 1 115 ? -1.553 -16.391 -8.539 1 95.62 115 GLN A C 1
ATOM 944 O O . GLN A 1 115 ? -0.869 -17.109 -9.273 1 95.62 115 GLN A O 1
ATOM 949 N N . ALA A 1 116 ? -1.026 -15.398 -7.824 1 96.06 116 ALA A N 1
ATOM 950 C CA . ALA A 1 116 ? 0.413 -15.156 -7.816 1 96.06 116 ALA A CA 1
ATOM 951 C C . ALA A 1 116 ? 1.174 -16.359 -7.277 1 96.06 116 ALA A C 1
ATOM 953 O O . ALA A 1 116 ? 2.205 -16.75 -7.828 1 96.06 116 ALA A O 1
ATOM 954 N N . VAL A 1 117 ? 0.628 -16.969 -6.242 1 94.94 117 VAL A N 1
ATOM 955 C CA . VAL A 1 117 ? 1.227 -18.156 -5.652 1 94.94 117 VAL A CA 1
ATOM 956 C C . VAL A 1 117 ? 1.273 -19.281 -6.688 1 94.94 117 VAL A C 1
ATOM 958 O O . VAL A 1 117 ? 2.295 -19.953 -6.836 1 94.94 117 VAL A O 1
ATOM 961 N N . ALA A 1 118 ? 0.183 -19.422 -7.375 1 95.19 118 ALA A N 1
ATOM 962 C CA . ALA A 1 118 ? 0.123 -20.453 -8.398 1 95.19 118 ALA A CA 1
ATOM 963 C C . ALA A 1 118 ? 1.177 -20.234 -9.477 1 95.19 118 ALA A C 1
ATOM 965 O O . ALA A 1 118 ? 1.832 -21.172 -9.922 1 95.19 118 ALA A O 1
ATOM 966 N N . LEU A 1 119 ? 1.329 -19.016 -9.891 1 93.25 119 LEU A N 1
ATOM 967 C CA . LEU A 1 119 ? 2.336 -18.672 -10.883 1 93.25 119 LEU A CA 1
ATOM 968 C C . LEU A 1 119 ? 3.738 -19 -10.375 1 93.25 119 LEU A C 1
ATOM 970 O O . LEU A 1 119 ? 4.547 -19.578 -11.102 1 93.25 119 LEU A O 1
ATOM 974 N N . VAL A 1 120 ? 3.99 -18.625 -9.164 1 91.94 120 VAL A N 1
ATOM 975 C CA . VAL A 1 120 ? 5.301 -18.844 -8.555 1 91.94 120 VAL A CA 1
ATOM 976 C C . VAL A 1 120 ? 5.566 -20.344 -8.43 1 91.94 120 VAL A C 1
ATOM 978 O O . VAL A 1 120 ? 6.652 -20.812 -8.781 1 91.94 120 VAL A O 1
ATOM 981 N N . GLU A 1 121 ? 4.578 -21.031 -7.965 1 92 121 GLU A N 1
ATOM 982 C CA . GLU A 1 121 ? 4.723 -22.469 -7.82 1 92 121 GLU A CA 1
ATOM 983 C C . GLU A 1 121 ? 4.977 -23.141 -9.164 1 92 121 GLU A C 1
ATOM 985 O O . GLU A 1 121 ? 5.793 -24.062 -9.266 1 92 121 GLU A O 1
ATOM 990 N N . ASP A 1 122 ? 4.277 -22.688 -10.141 1 90.94 122 ASP A N 1
ATOM 991 C CA . ASP A 1 122 ? 4.488 -23.203 -11.492 1 90.94 122 ASP A CA 1
ATOM 992 C C . ASP A 1 122 ? 5.918 -22.922 -11.961 1 90.94 122 ASP A C 1
ATOM 994 O O . ASP A 1 122 ? 6.547 -23.797 -12.57 1 90.94 122 ASP A O 1
ATOM 998 N N . PHE A 1 123 ? 6.324 -21.781 -11.727 1 88.69 123 PHE A N 1
ATOM 999 C CA . PHE A 1 123 ? 7.68 -21.391 -12.102 1 88.69 123 PHE A CA 1
ATOM 1000 C C . PHE A 1 123 ? 8.711 -22.266 -11.406 1 88.69 123 PHE A C 1
ATOM 1002 O O . PHE A 1 123 ? 9.625 -22.781 -12.047 1 88.69 123 PHE A O 1
ATOM 1009 N N . LEU A 1 124 ? 8.555 -22.438 -10.148 1 87.56 124 LEU A N 1
ATOM 1010 C CA . LEU A 1 124 ? 9.492 -23.219 -9.352 1 87.56 124 LEU A CA 1
ATOM 1011 C C . LEU A 1 124 ? 9.453 -24.688 -9.758 1 87.56 124 LEU A C 1
ATOM 1013 O O . LEU A 1 124 ? 10.5 -25.344 -9.844 1 87.56 124 LEU A O 1
ATOM 1017 N N . PHE A 1 125 ? 8.281 -25.125 -10.016 1 87.44 125 PHE A N 1
ATOM 1018 C CA . PHE A 1 125 ? 8.117 -26.516 -10.445 1 87.44 125 PHE A CA 1
ATOM 1019 C C . PHE A 1 125 ? 8.82 -26.75 -11.781 1 87.44 125 PHE A C 1
ATOM 1021 O O . PHE A 1 125 ? 9.523 -27.75 -11.945 1 87.44 125 PHE A O 1
ATOM 1028 N N . SER A 1 126 ? 8.648 -25.812 -12.617 1 89.75 126 SER A N 1
ATOM 1029 C CA . SER A 1 126 ? 9.234 -25.969 -13.945 1 89.75 126 SER A CA 1
ATOM 1030 C C . SER A 1 126 ? 10.758 -25.906 -13.891 1 89.75 126 SER A C 1
ATOM 1032 O O . SER A 1 126 ? 11.438 -26.5 -14.727 1 89.75 126 SER A O 1
ATOM 1034 N N . ARG A 1 127 ? 11.328 -25.266 -12.938 1 85.88 127 ARG A N 1
ATOM 1035 C CA . ARG A 1 127 ? 12.773 -25.094 -12.82 1 85.88 127 ARG A CA 1
ATOM 1036 C C . ARG A 1 127 ? 13.367 -26.047 -11.789 1 85.88 127 ARG A C 1
ATOM 1038 O O . ARG A 1 127 ? 14.586 -26.094 -11.617 1 85.88 127 ARG A O 1
ATOM 1045 N N . ASN A 1 128 ? 12.523 -26.766 -11.203 1 87.56 128 ASN A N 1
ATOM 1046 C CA . ASN A 1 128 ? 12.922 -27.719 -10.188 1 87.56 128 ASN A CA 1
ATOM 1047 C C . ASN A 1 128 ? 13.703 -27.062 -9.055 1 87.56 128 ASN A C 1
ATOM 1049 O O . ASN A 1 128 ? 14.781 -27.516 -8.688 1 87.56 128 ASN A O 1
ATOM 1053 N N . VAL A 1 129 ? 13.203 -26 -8.648 1 84.44 129 VAL A N 1
ATOM 1054 C CA . VAL A 1 129 ? 13.797 -25.266 -7.539 1 84.44 129 VAL A CA 1
ATOM 1055 C C . VAL A 1 129 ? 12.75 -25.047 -6.445 1 84.44 129 VAL A C 1
ATOM 1057 O O . VAL A 1 129 ? 11.57 -24.812 -6.734 1 84.44 129 VAL A O 1
ATOM 1060 N N . SER A 1 130 ? 13.18 -25.219 -5.258 1 83.38 130 SER A N 1
ATOM 1061 C CA . SER A 1 130 ? 12.273 -24.938 -4.152 1 83.38 130 SER A CA 1
ATOM 1062 C C . SER A 1 130 ? 12.219 -23.453 -3.848 1 83.38 130 SER A C 1
ATOM 1064 O O . SER A 1 130 ? 13.156 -22.703 -4.172 1 83.38 130 SER A O 1
ATOM 1066 N N . PHE A 1 131 ? 11.094 -23.078 -3.297 1 82.12 131 PHE A N 1
ATOM 1067 C CA . PHE A 1 131 ? 10.906 -21.672 -2.936 1 82.12 131 PHE A CA 1
ATOM 1068 C C . PHE A 1 131 ? 11.984 -21.219 -1.956 1 82.12 131 PHE A C 1
ATOM 1070 O O . PHE A 1 131 ? 12.516 -20.125 -2.082 1 82.12 131 PHE A O 1
ATOM 1077 N N . GLU A 1 132 ? 12.336 -22.016 -1.073 1 78 132 GLU A N 1
ATOM 1078 C CA . GLU A 1 132 ? 13.344 -21.734 -0.061 1 78 132 GLU A CA 1
ATOM 1079 C C . GLU A 1 132 ? 14.711 -21.5 -0.696 1 78 132 GLU A C 1
ATOM 1081 O O . GLU A 1 132 ? 15.43 -20.578 -0.312 1 78 132 GLU A O 1
ATOM 1086 N N . ASN A 1 133 ? 15.023 -22.375 -1.529 1 78.12 133 ASN A N 1
ATOM 1087 C CA . ASN A 1 133 ? 16.328 -22.281 -2.189 1 78.12 133 ASN A CA 1
ATOM 1088 C C . ASN A 1 133 ? 16.438 -21.016 -3.031 1 78.12 133 ASN A C 1
ATOM 1090 O O . ASN A 1 133 ? 17.547 -20.484 -3.209 1 78.12 133 ASN A O 1
ATOM 1094 N N . CYS A 1 134 ? 15.258 -20.656 -3.566 1 76.75 134 CYS A N 1
ATOM 1095 C CA . CYS A 1 134 ? 15.281 -19.422 -4.359 1 76.75 134 CYS A CA 1
ATOM 1096 C C . CYS A 1 134 ? 15.672 -18.234 -3.502 1 76.75 134 CYS A C 1
ATOM 1098 O O . CYS A 1 134 ? 16.438 -17.359 -3.943 1 76.75 134 CYS A O 1
ATOM 1100 N N . TRP A 1 135 ? 15.172 -18.172 -2.277 1 74.06 135 TRP A N 1
ATOM 1101 C CA . TRP A 1 135 ? 15.445 -17.062 -1.375 1 74.06 135 TRP A CA 1
ATOM 1102 C C . TRP A 1 135 ? 16.859 -17.141 -0.826 1 74.06 135 TRP A C 1
ATOM 1104 O O . TRP A 1 135 ? 17.547 -16.125 -0.686 1 74.06 135 TRP A O 1
ATOM 1114 N N . LEU A 1 136 ? 17.234 -18.328 -0.564 1 72.5 136 LEU A N 1
ATOM 1115 C CA . LEU A 1 136 ? 18.594 -18.516 -0.043 1 72.5 136 LEU A CA 1
ATOM 1116 C C . LEU A 1 136 ? 19.641 -18.109 -1.08 1 72.5 136 LEU A C 1
ATOM 1118 O O . LEU A 1 136 ? 20.672 -17.547 -0.737 1 72.5 136 LEU A O 1
ATOM 1122 N N . SER A 1 137 ? 19.312 -18.453 -2.195 1 70.5 137 SER A N 1
ATOM 1123 C CA . SER A 1 137 ? 20.234 -18.094 -3.268 1 70.5 137 SER A CA 1
ATOM 1124 C C . SER A 1 137 ? 20.344 -16.594 -3.441 1 70.5 137 SER A C 1
ATOM 1126 O O . SER A 1 137 ? 21.406 -16.062 -3.781 1 70.5 137 SER A O 1
ATOM 1128 N N . LEU A 1 138 ? 19.266 -15.922 -3.244 1 65.94 138 LEU A N 1
ATOM 1129 C CA . LEU A 1 138 ? 19.25 -14.469 -3.373 1 65.94 138 LEU A CA 1
ATOM 1130 C C . LEU A 1 138 ? 20.016 -13.812 -2.234 1 65.94 138 LEU A C 1
ATOM 1132 O O . LEU A 1 138 ? 20.703 -12.805 -2.439 1 65.94 138 LEU A O 1
ATOM 1136 N N . ARG A 1 139 ? 19.797 -14.391 -1.117 1 63.28 139 ARG A N 1
ATOM 1137 C CA . ARG A 1 139 ? 20.531 -13.859 0.028 1 63.28 139 ARG A CA 1
ATOM 1138 C C . ARG A 1 139 ? 22.031 -14.055 -0.151 1 63.28 139 ARG A C 1
ATOM 1140 O O . ARG A 1 139 ? 22.828 -13.211 0.287 1 63.28 139 ARG A O 1
ATOM 1147 N N . LYS A 1 140 ? 22.328 -15.109 -0.713 1 62.97 140 LYS A N 1
ATOM 1148 C CA . LYS A 1 140 ? 23.75 -15.359 -0.927 1 62.97 140 LYS A CA 1
ATOM 1149 C C . LYS A 1 140 ? 24.344 -14.359 -1.92 1 62.97 140 LYS A C 1
ATOM 1151 O O . LYS A 1 140 ? 25.5 -13.961 -1.788 1 62.97 140 LYS A O 1
ATOM 1156 N N . VAL A 1 141 ? 23.5 -13.977 -2.795 1 58.78 141 VAL A N 1
ATOM 1157 C CA . VAL A 1 141 ? 24 -13.039 -3.799 1 58.78 141 VAL A CA 1
ATOM 1158 C C . VAL A 1 141 ? 24.031 -11.625 -3.213 1 58.78 141 VAL A C 1
ATOM 1160 O O . VAL A 1 141 ? 24.859 -10.805 -3.611 1 58.78 141 VAL A O 1
ATOM 1163 N N . LEU A 1 142 ? 23.188 -11.312 -2.373 1 52.44 142 LEU A N 1
ATOM 1164 C CA . LEU A 1 142 ? 23.094 -9.969 -1.81 1 52.44 142 LEU A CA 1
ATOM 1165 C C . LEU A 1 142 ? 24.141 -9.773 -0.711 1 52.44 142 LEU A C 1
ATOM 1167 O O . LEU A 1 142 ? 24.438 -8.641 -0.321 1 52.44 142 LEU A O 1
ATOM 1171 N N . ILE A 1 143 ? 24.562 -10.766 -0.093 1 47.69 143 ILE A N 1
ATOM 1172 C CA . ILE A 1 143 ? 25.672 -10.656 0.843 1 47.69 143 ILE A CA 1
ATOM 1173 C C . ILE A 1 143 ? 27 -10.617 0.074 1 47.69 143 ILE A C 1
ATOM 1175 O O . ILE A 1 143 ? 27.172 -11.344 -0.911 1 47.69 143 ILE A O 1
ATOM 1179 N N . LYS B 1 1 ? -24.484 56.031 39.312 1 45.19 1 LYS B N 1
ATOM 1180 C CA . LYS B 1 1 ? -23.703 55.031 38.594 1 45.19 1 LYS B CA 1
ATOM 1181 C C . LYS B 1 1 ? -23.312 53.875 39.469 1 45.19 1 LYS B C 1
ATOM 1183 O O . LYS B 1 1 ? -22.594 54.031 40.469 1 45.19 1 LYS B O 1
ATOM 1188 N N . GLN B 1 2 ? -24.125 52.906 39.812 1 50.88 2 GLN B N 1
ATOM 1189 C CA . GLN B 1 2 ? -24 51.781 40.719 1 50.88 2 GLN B CA 1
ATOM 1190 C C . GLN B 1 2 ? -22.812 50.906 40.344 1 50.88 2 GLN B C 1
ATOM 1192 O O . GLN B 1 2 ? -22.688 50.469 39.188 1 50.88 2 GLN B O 1
ATOM 1197 N N . ALA B 1 3 ? -21.625 51.031 41 1 54.47 3 ALA B N 1
ATOM 1198 C CA . ALA B 1 3 ? -20.375 50.281 40.844 1 54.47 3 ALA B CA 1
ATOM 1199 C C . ALA B 1 3 ? -20.609 48.781 41.031 1 54.47 3 ALA B C 1
ATOM 1201 O O . ALA B 1 3 ? -21.156 48.344 42.031 1 54.47 3 ALA B O 1
ATOM 1202 N N . LEU B 1 4 ? -20.984 47.969 39.938 1 54.94 4 LEU B N 1
ATOM 1203 C CA . LEU B 1 4 ? -21.031 46.531 40 1 54.94 4 LEU B CA 1
ATOM 1204 C C . LEU B 1 4 ? -19.812 45.969 40.75 1 54.94 4 LEU B C 1
ATOM 1206 O O . LEU B 1 4 ? -18.719 46.531 40.656 1 54.94 4 LEU B O 1
ATOM 1210 N N . PRO B 1 5 ? -19.938 45.281 41.906 1 58.41 5 PRO B N 1
ATOM 1211 C CA . PRO B 1 5 ? -18.844 44.812 42.75 1 58.41 5 PRO B CA 1
ATOM 1212 C C . PRO B 1 5 ? -17.781 44.031 41.969 1 58.41 5 PRO B C 1
ATOM 1214 O O . PRO B 1 5 ? -18.125 43.281 41.062 1 58.41 5 PRO B O 1
ATOM 1217 N N . PRO B 1 6 ? -16.5 44.406 41.875 1 59.47 6 PRO B N 1
ATOM 1218 C CA . PRO B 1 6 ? -15.352 43.875 41.156 1 59.47 6 PRO B CA 1
ATOM 1219 C C . PRO B 1 6 ? -15.148 42.375 41.375 1 59.47 6 PRO B C 1
ATOM 1221 O O . PRO B 1 6 ? -14.477 41.719 40.594 1 59.47 6 PRO B O 1
ATOM 1224 N N . GLY B 1 7 ? -15.531 41.812 42.438 1 58.97 7 GLY B N 1
ATOM 1225 C CA . GLY B 1 7 ? -15.219 40.438 42.812 1 58.97 7 GLY B CA 1
ATOM 1226 C C . GLY B 1 7 ? -15.844 39.406 41.875 1 58.97 7 GLY B C 1
ATOM 1227 O O . GLY B 1 7 ? -15.359 38.281 41.75 1 58.97 7 GLY B O 1
ATOM 1228 N N . LEU B 1 8 ? -17.078 39.625 41.469 1 63.81 8 LEU B N 1
ATOM 1229 C CA . LEU B 1 8 ? -17.797 38.688 40.625 1 63.81 8 LEU B CA 1
ATOM 1230 C C . LEU B 1 8 ? -17.125 38.531 39.25 1 63.81 8 LEU B C 1
ATOM 1232 O O . LEU B 1 8 ? -17.203 37.469 38.625 1 63.81 8 LEU B O 1
ATOM 1236 N N . SER B 1 9 ? -16.297 39.625 39.125 1 67.25 9 SER B N 1
ATOM 1237 C CA . SER B 1 9 ? -15.633 39.594 37.812 1 67.25 9 SER B CA 1
ATOM 1238 C C . SER B 1 9 ? -14.422 38.688 37.812 1 67.25 9 SER B C 1
ATOM 1240 O O . SER B 1 9 ? -14.203 37.938 36.875 1 67.25 9 SER B O 1
ATOM 1242 N N . GLY B 1 10 ? -13.828 38.562 38.969 1 68.88 10 GLY B N 1
ATOM 1243 C CA . GLY B 1 10 ? -12.641 37.719 39.062 1 68.88 10 GLY B CA 1
ATOM 1244 C C . GLY B 1 10 ? -12.945 36.25 39.062 1 68.88 10 GLY B C 1
ATOM 1245 O O . GLY B 1 10 ? -12.242 35.469 38.438 1 68.88 10 GLY B O 1
ATOM 1246 N N . GLU B 1 11 ? -14.008 35.969 39.938 1 69.5 11 GLU B N 1
ATOM 1247 C CA . GLU B 1 11 ? -14.383 34.531 40 1 69.5 11 GLU B CA 1
ATOM 1248 C C . GLU B 1 11 ? -14.93 34.031 38.688 1 69.5 11 GLU B C 1
ATOM 1250 O O . GLU B 1 11 ? -14.664 32.906 38.281 1 69.5 11 GLU B O 1
ATOM 1255 N N . ALA B 1 12 ? -15.68 34.906 38.031 1 81.06 12 ALA B N 1
ATOM 1256 C CA . ALA B 1 12 ? -16.219 34.562 36.719 1 81.06 12 ALA B CA 1
ATOM 1257 C C . ALA B 1 12 ? -15.109 34.406 35.688 1 81.06 12 ALA B C 1
ATOM 1259 O O . ALA B 1 12 ? -15.148 33.469 34.875 1 81.06 12 ALA B O 1
ATOM 1260 N N . HIS B 1 13 ? -14.047 35.281 35.938 1 79.5 13 HIS B N 1
ATOM 1261 C CA . HIS B 1 13 ? -12.891 35.156 35.062 1 79.5 13 HIS B CA 1
ATOM 1262 C C . HIS B 1 13 ? -12.109 33.875 35.312 1 79.5 13 HIS B C 1
ATOM 1264 O O . HIS B 1 13 ? -11.68 33.219 34.375 1 79.5 13 HIS B O 1
ATOM 1270 N N . GLN B 1 14 ? -12.023 33.531 36.594 1 76.38 14 GLN B N 1
ATOM 1271 C CA . GLN B 1 14 ? -11.297 32.344 36.969 1 76.38 14 GLN B CA 1
ATOM 1272 C C . GLN B 1 14 ? -12.039 31.078 36.5 1 76.38 14 GLN B C 1
ATOM 1274 O O . GLN B 1 14 ? -11.422 30.109 36.094 1 76.38 14 GLN B O 1
ATOM 1279 N N . ALA B 1 15 ? -13.312 31.219 36.594 1 83.19 15 ALA B N 1
ATOM 1280 C CA . ALA B 1 15 ? -14.141 30.094 36.125 1 83.19 15 ALA B CA 1
ATOM 1281 C C . ALA B 1 15 ? -14.016 29.906 34.625 1 83.19 15 ALA B C 1
ATOM 1283 O O . ALA B 1 15 ? -13.922 28.781 34.125 1 83.19 15 ALA B O 1
ATOM 1284 N N . GLU B 1 16 ? -14 31.047 33.938 1 84.5 16 GLU B N 1
ATOM 1285 C CA . GLU B 1 16 ? -13.844 31 32.469 1 84.5 16 GLU B CA 1
ATOM 1286 C C . GLU B 1 16 ? -12.469 30.453 32.094 1 84.5 16 GLU B C 1
ATOM 1288 O O . GLU B 1 16 ? -12.352 29.656 31.156 1 84.5 16 GLU B O 1
ATOM 1293 N N . ARG B 1 17 ? -11.523 30.828 32.875 1 85.94 17 ARG B N 1
ATOM 1294 C CA . ARG B 1 17 ? -10.172 30.328 32.625 1 85.94 17 ARG B CA 1
ATOM 1295 C C . ARG B 1 17 ? -10.062 28.844 32.969 1 85.94 17 ARG B C 1
ATOM 1297 O O . ARG B 1 17 ? -9.367 28.094 32.281 1 85.94 17 ARG B O 1
ATOM 1304 N N . GLY B 1 18 ? -10.758 28.531 33.969 1 85 18 GLY B N 1
ATOM 1305 C CA . GLY B 1 18 ? -10.773 27.125 34.375 1 85 18 GLY B CA 1
ATOM 1306 C C . GLY B 1 18 ? -11.422 26.219 33.344 1 85 18 GLY B C 1
ATOM 1307 O O . GLY B 1 18 ? -10.906 25.141 33.062 1 85 18 GLY B O 1
ATOM 1308 N N . THR B 1 19 ? -12.57 26.672 32.812 1 87.81 19 THR B N 1
ATOM 1309 C CA . THR B 1 19 ? -13.266 25.906 31.766 1 87.81 19 THR B CA 1
ATOM 1310 C C . THR B 1 19 ? -12.414 25.797 30.516 1 87.81 19 THR B C 1
ATOM 1312 O O . THR B 1 19 ? -12.312 24.719 29.922 1 87.81 19 THR B O 1
ATOM 1315 N N . LEU B 1 20 ? -11.844 26.906 30.266 1 87.5 20 LEU B N 1
ATOM 1316 C CA . LEU B 1 20 ? -10.961 26.922 29.109 1 87.5 20 LEU B CA 1
ATOM 1317 C C . LEU B 1 20 ? -9.773 26 29.297 1 87.5 20 LEU B C 1
ATOM 1319 O O . LEU B 1 20 ? -9.367 25.297 28.375 1 87.5 20 LEU B O 1
ATOM 1323 N N . ALA B 1 21 ? -9.266 26.078 30.484 1 86.88 21 ALA B N 1
ATOM 1324 C CA . ALA B 1 21 ? -8.133 25.234 30.812 1 86.88 21 ALA B CA 1
ATOM 1325 C C . ALA B 1 21 ? -8.516 23.75 30.75 1 86.88 21 ALA B C 1
ATOM 1327 O O . ALA B 1 21 ? -7.746 22.922 30.25 1 86.88 21 ALA B O 1
ATOM 1328 N N . LYS B 1 22 ? -9.633 23.438 31.219 1 89.5 22 LYS B N 1
ATOM 1329 C CA . LYS B 1 22 ? -10.125 22.062 31.172 1 89.5 22 LYS B CA 1
ATOM 1330 C C . LYS B 1 22 ? -10.344 21.609 29.734 1 89.5 22 LYS B C 1
ATOM 1332 O O . LYS B 1 22 ? -10.008 20.469 29.375 1 89.5 22 LYS B O 1
ATOM 1337 N N . ASP B 1 23 ? -10.922 22.391 29.047 1 87.56 23 ASP B N 1
ATOM 1338 C CA . ASP B 1 23 ? -11.156 22.109 27.641 1 87.56 23 ASP B CA 1
ATOM 1339 C C . ASP B 1 23 ? -9.836 21.875 26.906 1 87.56 23 ASP B C 1
ATOM 1341 O O . ASP B 1 23 ? -9.734 20.969 26.062 1 87.56 23 ASP B O 1
ATOM 1345 N N . LYS B 1 24 ? -8.891 22.703 27.297 1 87.5 24 LYS B N 1
ATOM 1346 C CA . LYS B 1 24 ? -7.578 22.562 26.656 1 87.5 24 LYS B CA 1
ATOM 1347 C C . LYS B 1 24 ? -6.918 21.25 27.047 1 87.5 24 LYS B C 1
ATOM 1349 O O . LYS B 1 24 ? -6.32 20.578 26.203 1 87.5 24 LYS B O 1
ATOM 1354 N N . MET B 1 25 ? -7.059 20.906 28.266 1 87.62 25 MET B N 1
ATOM 1355 C CA . MET B 1 25 ? -6.477 19.656 28.75 1 87.62 25 MET B CA 1
ATOM 1356 C C . MET B 1 25 ? -7.141 18.453 28.094 1 87.62 25 MET B C 1
ATOM 1358 O O . MET B 1 25 ? -6.465 17.484 27.719 1 87.62 25 MET B O 1
ATOM 1362 N N . ASP B 1 26 ? -8.406 18.531 28.062 1 89.75 26 ASP B N 1
ATOM 1363 C CA . ASP B 1 26 ? -9.156 17.469 27.406 1 89.75 26 ASP B CA 1
ATOM 1364 C C . ASP B 1 26 ? -8.727 17.312 25.938 1 89.75 26 ASP B C 1
ATOM 1366 O O . ASP B 1 26 ? -8.594 16.203 25.438 1 89.75 26 ASP B O 1
ATOM 1370 N N . SER B 1 27 ? -8.594 18.406 25.344 1 87.88 27 SER B N 1
ATOM 1371 C CA . SER B 1 27 ? -8.172 18.406 23.938 1 87.88 27 SER B CA 1
ATOM 1372 C C . SER B 1 27 ? -6.781 17.797 23.781 1 87.88 27 SER B C 1
ATOM 1374 O O . SER B 1 27 ? -6.543 17.016 22.859 1 87.88 27 SER B O 1
ATOM 1376 N N . TRP B 1 28 ? -6.027 18.172 24.688 1 85.12 28 TRP B N 1
ATOM 1377 C CA . TRP B 1 28 ? -4.66 17.656 24.641 1 85.12 28 TRP B CA 1
ATOM 1378 C C . TRP B 1 28 ? -4.641 16.156 24.891 1 85.12 28 TRP B C 1
ATOM 1380 O O . TRP B 1 28 ? -3.904 15.422 24.219 1 85.12 28 TRP B O 1
ATOM 1390 N N . MET B 1 29 ? -5.34 15.75 25.828 1 85.5 29 MET B N 1
ATOM 1391 C CA . MET B 1 29 ? -5.398 14.328 26.141 1 85.5 29 MET B CA 1
ATOM 1392 C C . MET B 1 29 ? -5.93 13.531 24.953 1 85.5 29 MET B C 1
ATOM 1394 O O . MET B 1 29 ? -5.387 12.477 24.625 1 85.5 29 MET B O 1
ATOM 1398 N N . LYS B 1 30 ? -6.918 14.07 24.422 1 88.25 30 LYS B N 1
ATOM 1399 C CA . LYS B 1 30 ? -7.484 13.414 23.25 1 88.25 30 LYS B CA 1
ATOM 1400 C C . LYS B 1 30 ? -6.469 13.344 22.109 1 88.25 30 LYS B C 1
ATOM 1402 O O . LYS B 1 30 ? -6.344 12.312 21.453 1 88.25 30 LYS B O 1
ATOM 1407 N N . ALA B 1 31 ? -5.785 14.359 21.906 1 87.31 31 ALA B N 1
ATOM 1408 C CA . ALA B 1 31 ? -4.762 14.414 20.859 1 87.31 31 ALA B CA 1
ATOM 1409 C C . ALA B 1 31 ? -3.656 13.398 21.125 1 87.31 31 ALA B C 1
ATOM 1411 O O . ALA B 1 31 ? -3.176 12.734 20.203 1 87.31 31 ALA B O 1
ATOM 1412 N N . ALA B 1 32 ? -3.318 13.258 22.359 1 87.19 32 ALA B N 1
ATOM 1413 C CA . ALA B 1 32 ? -2.27 12.312 22.734 1 87.19 32 ALA B CA 1
ATOM 1414 C C . ALA B 1 32 ? -2.705 10.875 22.484 1 87.19 32 ALA B C 1
ATOM 1416 O O . ALA B 1 32 ? -1.92 10.062 21.984 1 87.19 32 ALA B O 1
ATOM 1417 N N . ILE B 1 33 ? -3.916 10.609 22.828 1 88.75 33 ILE B N 1
ATOM 1418 C CA . ILE B 1 33 ? -4.465 9.273 22.641 1 88.75 33 ILE B CA 1
ATOM 1419 C C . ILE B 1 33 ? -4.516 8.953 21.141 1 88.75 33 ILE B C 1
ATOM 1421 O O . ILE B 1 33 ? -4.105 7.871 20.719 1 88.75 33 ILE B O 1
ATOM 1425 N N . LEU B 1 34 ? -5.035 9.891 20.391 1 88.25 34 LEU B N 1
ATOM 1426 C CA . LEU B 1 34 ? -5.137 9.719 18.938 1 88.25 34 LEU B CA 1
ATOM 1427 C C . LEU B 1 34 ? -3.762 9.508 18.312 1 88.25 34 LEU B C 1
ATOM 1429 O O . LEU B 1 34 ? -3.602 8.68 17.422 1 88.25 34 LEU B O 1
ATOM 1433 N N . ARG B 1 35 ? -2.844 10.164 18.859 1 88.19 35 ARG B N 1
ATOM 1434 C CA . ARG B 1 35 ? -1.477 10.023 18.375 1 88.19 35 ARG B CA 1
ATOM 1435 C C . ARG B 1 35 ? -0.928 8.633 18.672 1 88.19 35 ARG B C 1
ATOM 1437 O O . ARG B 1 35 ? -0.283 8.016 17.812 1 88.19 35 ARG B O 1
ATOM 1444 N N . GLU B 1 36 ? -1.188 8.156 19.797 1 86.31 36 GLU B N 1
ATOM 1445 C CA . GLU B 1 36 ? -0.741 6.816 20.156 1 86.31 36 GLU B CA 1
ATOM 1446 C C . GLU B 1 36 ? -1.378 5.762 19.25 1 86.31 36 GLU B C 1
ATOM 1448 O O . GLU B 1 36 ? -0.712 4.809 18.844 1 86.31 36 GLU B O 1
ATOM 1453 N N . ASP B 1 37 ? -2.566 6.016 19.031 1 90 37 ASP B N 1
ATOM 1454 C CA . ASP B 1 37 ? -3.275 5.098 18.156 1 90 37 ASP B CA 1
ATOM 1455 C C . ASP B 1 37 ? -2.678 5.121 16.75 1 90 37 ASP B C 1
ATOM 1457 O O . ASP B 1 37 ? -2.477 4.07 16.125 1 90 37 ASP B O 1
ATOM 1461 N N . ALA B 1 38 ? -2.416 6.242 16.281 1 90.19 38 ALA B N 1
ATOM 1462 C CA . ALA B 1 38 ? -1.832 6.402 14.945 1 90.19 38 ALA B CA 1
ATOM 1463 C C . ALA B 1 38 ? -0.468 5.723 14.859 1 90.19 38 ALA B C 1
ATOM 1465 O O . ALA B 1 38 ? -0.147 5.086 13.852 1 90.19 38 ALA B O 1
ATOM 1466 N N . LEU B 1 39 ? 0.258 5.844 15.898 1 89.31 39 LEU B N 1
ATOM 1467 C CA . LEU B 1 39 ? 1.575 5.219 15.938 1 89.31 39 LEU B CA 1
ATOM 1468 C C . LEU B 1 39 ? 1.454 3.697 15.945 1 89.31 39 LEU B C 1
ATOM 1470 O O . LEU B 1 39 ? 2.268 3.004 15.328 1 89.31 39 LEU B O 1
ATOM 1474 N N . ARG B 1 40 ? 0.524 3.244 16.609 1 89 40 ARG B N 1
ATOM 1475 C CA . ARG B 1 40 ? 0.259 1.81 16.641 1 89 40 ARG B CA 1
ATOM 1476 C C . ARG B 1 40 ? -0.116 1.3 15.25 1 89 40 ARG B C 1
ATOM 1478 O O . ARG B 1 40 ? 0.383 0.263 14.812 1 89 40 ARG B O 1
ATOM 1485 N N . ILE B 1 41 ? -0.959 1.972 14.57 1 90.94 41 ILE B N 1
ATOM 1486 C CA . ILE B 1 41 ? -1.382 1.612 13.219 1 90.94 41 ILE B CA 1
ATOM 1487 C C . ILE B 1 41 ? -0.176 1.62 12.281 1 90.94 41 ILE B C 1
ATOM 1489 O O . ILE B 1 41 ? -0.016 0.716 11.461 1 90.94 41 ILE B O 1
ATOM 1493 N N . GLU B 1 42 ? 0.63 2.59 12.492 1 91.56 42 GLU B N 1
ATOM 1494 C CA . GLU B 1 42 ? 1.843 2.682 11.688 1 91.56 42 GLU B CA 1
ATOM 1495 C C . GLU B 1 42 ? 2.756 1.48 11.922 1 91.56 42 GLU B C 1
ATOM 1497 O O . GLU B 1 42 ? 3.365 0.965 10.984 1 91.56 42 GLU B O 1
ATOM 1502 N N . ALA B 1 43 ? 2.893 1.067 13.133 1 91.75 43 ALA B N 1
ATOM 1503 C CA . ALA B 1 43 ? 3.713 -0.102 13.438 1 91.75 43 ALA B CA 1
ATOM 1504 C C . ALA B 1 43 ? 3.174 -1.348 12.742 1 91.75 43 ALA B C 1
ATOM 1506 O O . ALA B 1 43 ? 3.945 -2.164 12.234 1 91.75 43 ALA B O 1
ATOM 1507 N N . LEU B 1 44 ? 1.887 -1.486 12.734 1 92.94 44 LEU B N 1
ATOM 1508 C CA . LEU B 1 44 ? 1.251 -2.615 12.062 1 92.94 44 LEU B CA 1
ATOM 1509 C C . LEU B 1 44 ? 1.48 -2.551 10.555 1 92.94 44 LEU B C 1
ATOM 1511 O O . LEU B 1 44 ? 1.75 -3.574 9.922 1 92.94 44 LEU B O 1
ATOM 1515 N N . ARG B 1 45 ? 1.38 -1.372 10 1 94.81 45 ARG B N 1
ATOM 1516 C CA . ARG B 1 45 ? 1.666 -1.167 8.578 1 94.81 45 ARG B CA 1
ATOM 1517 C C . ARG B 1 45 ? 3.096 -1.578 8.242 1 94.81 45 ARG B C 1
ATOM 1519 O O . ARG B 1 45 ? 3.33 -2.297 7.273 1 94.81 45 ARG B O 1
ATOM 1526 N N . GLN B 1 46 ? 4.031 -1.133 9.039 1 90.31 46 GLN B N 1
ATOM 1527 C CA . GLN B 1 46 ? 5.441 -1.448 8.828 1 90.31 46 GLN B CA 1
ATOM 1528 C C . GLN B 1 46 ? 5.684 -2.953 8.898 1 90.31 46 GLN B C 1
ATOM 1530 O O . GLN B 1 46 ? 6.473 -3.496 8.117 1 90.31 46 GLN B O 1
ATOM 1535 N N . HIS B 1 47 ? 5.059 -3.553 9.844 1 90.69 47 HIS B N 1
ATOM 1536 C CA . HIS B 1 47 ? 5.18 -5.004 9.953 1 90.69 47 HIS B CA 1
ATOM 1537 C C . HIS B 1 47 ? 4.715 -5.691 8.672 1 90.69 47 HIS B C 1
ATOM 1539 O O . HIS B 1 47 ? 5.375 -6.605 8.18 1 90.69 47 HIS B O 1
ATOM 1545 N N . PHE B 1 48 ? 3.572 -5.242 8.125 1 93.94 48 PHE B N 1
ATOM 1546 C CA . PHE B 1 48 ? 3.031 -5.781 6.883 1 93.94 48 PHE B CA 1
ATOM 1547 C C . PHE B 1 48 ? 3.973 -5.504 5.719 1 93.94 48 PHE B C 1
ATOM 1549 O O . PHE B 1 48 ? 4.309 -6.41 4.953 1 93.94 48 PHE B O 1
ATOM 1556 N N . ARG B 1 49 ? 4.504 -4.336 5.66 1 93.38 49 ARG B N 1
ATOM 1557 C CA . ARG B 1 49 ? 5.309 -3.924 4.512 1 93.38 49 ARG B CA 1
ATOM 1558 C C . ARG B 1 49 ? 6.727 -4.48 4.609 1 93.38 49 ARG B C 1
ATOM 1560 O O . ARG B 1 49 ? 7.387 -4.691 3.592 1 93.38 49 ARG B O 1
ATOM 1567 N N . GLN B 1 50 ? 7.211 -4.68 5.734 1 88 50 GLN B N 1
ATOM 1568 C CA . GLN B 1 50 ? 8.578 -5.145 5.934 1 88 50 GLN B CA 1
ATOM 1569 C C . GLN B 1 50 ? 8.625 -6.66 6.113 1 88 50 GLN B C 1
ATOM 1571 O O . GLN B 1 50 ? 9.664 -7.219 6.453 1 88 50 GLN B O 1
ATOM 1576 N N . TYR B 1 51 ? 7.473 -7.203 5.918 1 86.88 51 TYR B N 1
ATOM 1577 C CA . TYR B 1 51 ? 7.445 -8.656 6.051 1 86.88 51 TYR B CA 1
ATOM 1578 C C . TYR B 1 51 ? 8.508 -9.305 5.172 1 86.88 51 TYR B C 1
ATOM 1580 O O . TYR B 1 51 ? 8.547 -9.07 3.961 1 86.88 51 TYR B O 1
ATOM 1588 N N . ARG B 1 52 ? 9.617 -9.898 5.672 1 72.94 52 ARG B N 1
ATOM 1589 C CA . ARG B 1 52 ? 10.656 -10.602 4.926 1 72.94 52 ARG B CA 1
ATOM 1590 C C . ARG B 1 52 ? 10.82 -12.031 5.438 1 72.94 52 ARG B C 1
ATOM 1592 O O . ARG B 1 52 ? 11.539 -12.836 4.84 1 72.94 52 ARG B O 1
ATOM 1599 N N . TYR B 1 53 ? 10.008 -12.633 5.941 1 60 53 TYR B N 1
ATOM 1600 C CA . TYR B 1 53 ? 10.305 -13.82 6.727 1 60 53 TYR B CA 1
ATOM 1601 C C . TYR B 1 53 ? 11.211 -14.781 5.953 1 60 53 TYR B C 1
ATOM 1603 O O . TYR B 1 53 ? 10.781 -15.375 4.961 1 60 53 TYR B O 1
ATOM 1611 N N . PRO B 1 54 ? 12.547 -14.648 5.961 1 57.66 54 PRO B N 1
ATOM 1612 C CA . PRO B 1 54 ? 13.516 -15.617 5.438 1 57.66 54 PRO B CA 1
ATOM 1613 C C . PRO B 1 54 ? 13.031 -17.062 5.566 1 57.66 54 PRO B C 1
ATOM 1615 O O . PRO B 1 54 ? 13.531 -17.938 4.863 1 57.66 54 PRO B O 1
ATOM 1618 N N . ASP B 1 55 ? 12.828 -17.344 6.742 1 55.38 55 ASP B N 1
ATOM 1619 C CA . ASP B 1 55 ? 12.555 -18.781 6.859 1 55.38 55 ASP B CA 1
ATOM 1620 C C . ASP B 1 55 ? 11.453 -19.203 5.895 1 55.38 55 ASP B C 1
ATOM 1622 O O . ASP B 1 55 ? 10.289 -19.344 6.293 1 55.38 55 ASP B O 1
ATOM 1626 N N . VAL B 1 56 ? 11.711 -18.594 4.766 1 56.97 56 VAL B N 1
ATOM 1627 C CA . VAL B 1 56 ? 10.75 -18.469 3.676 1 56.97 56 VAL B CA 1
ATOM 1628 C C . VAL B 1 56 ? 10.227 -19.859 3.303 1 56.97 56 VAL B C 1
ATOM 1630 O O . VAL B 1 56 ? 10.984 -20.719 2.844 1 56.97 56 VAL B O 1
ATOM 1633 N N . GLU B 1 57 ? 9.133 -20.234 3.988 1 69.19 57 GLU B N 1
ATOM 1634 C CA . GLU B 1 57 ? 8.148 -21.312 3.861 1 69.19 57 GLU B CA 1
ATOM 1635 C C . GLU B 1 57 ? 7.438 -21.266 2.512 1 69.19 57 GLU B C 1
ATOM 1637 O O . GLU B 1 57 ? 7.781 -20.438 1.658 1 69.19 57 GLU B O 1
ATOM 1642 N N . ASP B 1 58 ? 6.613 -22.031 2.158 1 83.38 58 ASP B N 1
ATOM 1643 C CA . ASP B 1 58 ? 5.664 -22.203 1.062 1 83.38 58 ASP B CA 1
ATOM 1644 C C . ASP B 1 58 ? 5 -20.875 0.697 1 83.38 58 ASP B C 1
ATOM 1646 O O .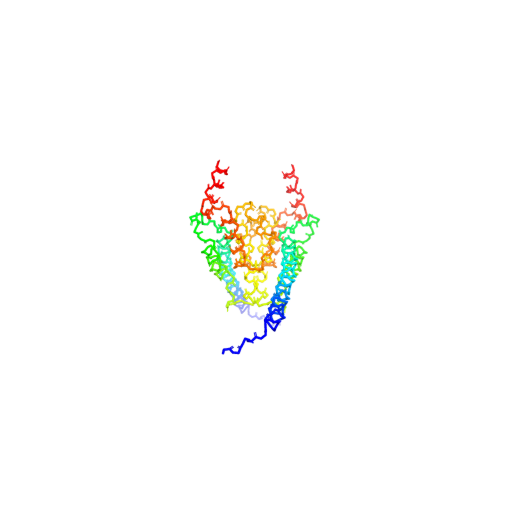 ASP B 1 58 ? 4.566 -20.141 1.578 1 83.38 58 ASP B O 1
ATOM 1650 N N . PRO B 1 59 ? 5.234 -20.484 -0.579 1 89.94 59 PRO B N 1
ATOM 1651 C CA . PRO B 1 59 ? 4.59 -19.234 -1.017 1 89.94 59 PRO B CA 1
ATOM 1652 C C . PRO B 1 59 ? 3.148 -19.125 -0.523 1 89.94 59 PRO B C 1
ATOM 1654 O O . PRO B 1 59 ? 2.668 -18.016 -0.279 1 89.94 59 PRO B O 1
ATOM 1657 N N . ARG B 1 60 ? 2.498 -20.203 -0.339 1 91.75 60 ARG B N 1
ATOM 1658 C CA . ARG B 1 60 ? 1.129 -20.172 0.165 1 91.75 60 ARG B CA 1
ATOM 1659 C C . ARG B 1 60 ? 1.084 -19.703 1.611 1 91.75 60 ARG B C 1
ATOM 1661 O O . ARG B 1 60 ? 0.164 -18.984 2.004 1 91.75 60 ARG B O 1
ATOM 1668 N N . LYS B 1 61 ? 2.057 -20.125 2.314 1 91.06 61 LYS B N 1
ATOM 1669 C CA . LYS B 1 61 ? 2.156 -19.688 3.701 1 91.06 61 LYS B CA 1
ATOM 1670 C C . LYS B 1 61 ? 2.467 -18.188 3.783 1 91.06 61 LYS B C 1
ATOM 1672 O O . LYS B 1 61 ? 1.943 -17.484 4.648 1 91.06 61 LYS B O 1
ATOM 1677 N N . VAL B 1 62 ? 3.375 -17.781 2.891 1 91.12 62 VAL B N 1
ATOM 1678 C CA . VAL B 1 62 ? 3.711 -16.375 2.832 1 91.12 62 VAL B CA 1
ATOM 1679 C C . VAL B 1 62 ? 2.451 -15.547 2.557 1 91.12 62 VAL B C 1
ATOM 1681 O O . VAL B 1 62 ? 2.178 -14.57 3.25 1 91.12 62 VAL B O 1
ATOM 1684 N N . CYS B 1 63 ? 1.719 -15.992 1.615 1 93.19 63 CYS B N 1
ATOM 1685 C CA . CYS B 1 63 ? 0.484 -15.305 1.25 1 93.19 63 CYS B CA 1
ATOM 1686 C C . CYS B 1 63 ? -0.481 -15.258 2.428 1 93.19 63 CYS B C 1
ATOM 1688 O O . CYS B 1 63 ? -1.103 -14.227 2.686 1 93.19 63 CYS B O 1
ATOM 1690 N N . SER B 1 64 ? -0.636 -16.297 3.127 1 93.81 64 SER B N 1
ATOM 1691 C CA . SER B 1 64 ? -1.526 -16.375 4.281 1 93.81 64 SER B CA 1
ATOM 1692 C C . SER B 1 64 ? -1.087 -15.422 5.383 1 93.81 64 SER B C 1
ATOM 1694 O O . SER B 1 64 ? -1.919 -14.75 5.996 1 93.81 64 SER B O 1
ATOM 1696 N N . GLN B 1 65 ? 0.187 -15.383 5.613 1 92.44 65 GLN B N 1
ATOM 1697 C CA . GLN B 1 65 ? 0.72 -14.477 6.629 1 92.44 65 GLN B CA 1
ATOM 1698 C C . GLN B 1 65 ? 0.489 -13.023 6.246 1 92.44 65 GLN B C 1
ATOM 1700 O O . GLN B 1 65 ? 0.118 -12.203 7.094 1 92.44 65 GLN B O 1
ATOM 1705 N N . LEU B 1 66 ? 0.704 -12.75 5.027 1 94.19 66 LEU B N 1
ATOM 1706 C CA . LEU B 1 66 ? 0.48 -11.391 4.559 1 94.19 66 LEU B CA 1
ATOM 1707 C C . LEU B 1 66 ? -0.986 -10.992 4.711 1 94.19 66 LEU B C 1
ATOM 1709 O O . LEU B 1 66 ? -1.295 -9.852 5.047 1 94.19 66 LEU B O 1
ATOM 1713 N N . ARG B 1 67 ? -1.859 -11.922 4.504 1 95.56 67 ARG B N 1
ATOM 1714 C CA . ARG B 1 67 ? -3.285 -11.672 4.688 1 95.56 67 ARG B CA 1
ATOM 1715 C C . ARG B 1 67 ? -3.596 -11.32 6.137 1 95.56 67 ARG B C 1
ATOM 1717 O O . ARG B 1 67 ? -4.34 -10.375 6.406 1 95.56 67 ARG B O 1
ATOM 1724 N N . GLU B 1 68 ? -3.012 -12.047 6.977 1 95 68 GLU B N 1
ATOM 1725 C CA . GLU B 1 68 ? -3.221 -11.789 8.398 1 95 68 GLU B CA 1
ATOM 1726 C C . GLU B 1 68 ? -2.68 -10.414 8.797 1 95 68 GLU B C 1
ATOM 1728 O O . GLU B 1 68 ? -3.371 -9.641 9.461 1 95 68 GLU B O 1
ATOM 1733 N N . LEU B 1 69 ? -1.483 -10.18 8.367 1 94 69 LEU B N 1
ATOM 1734 C CA . LEU B 1 69 ? -0.853 -8.906 8.711 1 94 69 LEU B CA 1
ATOM 1735 C C . LEU B 1 69 ? -1.627 -7.742 8.109 1 94 69 LEU B C 1
ATOM 1737 O O . LEU B 1 69 ? -1.791 -6.703 8.75 1 94 69 LEU B O 1
ATOM 1741 N N . CYS B 1 70 ? -2.014 -7.871 6.848 1 97 70 CYS B N 1
ATOM 1742 C CA . CYS B 1 70 ? -2.812 -6.836 6.199 1 97 70 CYS B CA 1
ATOM 1743 C C . CYS B 1 70 ? -4.086 -6.559 6.988 1 97 70 CYS B C 1
ATOM 1745 O O . CYS B 1 70 ? -4.457 -5.398 7.188 1 97 70 CYS B O 1
ATOM 1747 N N . HIS B 1 71 ? -4.738 -7.566 7.457 1 96.38 71 HIS B N 1
ATOM 1748 C CA . HIS B 1 71 ? -5.957 -7.438 8.25 1 96.38 71 HIS B CA 1
ATOM 1749 C C . HIS B 1 71 ? -5.684 -6.715 9.562 1 96.38 71 HIS B C 1
ATOM 1751 O O . HIS B 1 71 ? -6.496 -5.898 10.008 1 96.38 71 HIS B O 1
ATOM 1757 N N . GLN B 1 72 ? -4.617 -7.066 10.172 1 94.5 72 GLN B N 1
ATOM 1758 C CA . GLN B 1 72 ? -4.25 -6.426 11.43 1 94.5 72 GLN B CA 1
ATOM 1759 C C . GLN B 1 72 ? -4.008 -4.93 11.242 1 94.5 72 GLN B C 1
ATOM 1761 O O . GLN B 1 72 ? -4.379 -4.121 12.094 1 94.5 72 GLN B O 1
ATOM 1766 N N . TRP B 1 73 ? -3.422 -4.609 10.125 1 95.44 73 TRP B N 1
ATOM 1767 C CA . TRP B 1 73 ? -3.094 -3.217 9.836 1 95.44 73 TRP B CA 1
ATOM 1768 C C . TRP B 1 73 ? -4.344 -2.43 9.453 1 95.44 73 TRP B C 1
ATOM 1770 O O . TRP B 1 73 ? -4.645 -1.4 10.062 1 95.44 73 TRP B O 1
ATOM 1780 N N . LEU B 1 74 ? -5.164 -2.908 8.516 1 95.81 74 LEU B N 1
ATOM 1781 C CA . LEU B 1 74 ? -6.238 -2.131 7.906 1 95.81 74 LEU B CA 1
ATOM 1782 C C . LEU B 1 74 ? -7.547 -2.326 8.664 1 95.81 74 LEU B C 1
ATOM 1784 O O . LEU B 1 74 ? -8.461 -1.51 8.547 1 95.81 74 LEU B O 1
ATOM 1788 N N . ARG B 1 75 ? -7.68 -3.434 9.398 1 93.94 75 ARG B N 1
ATOM 1789 C CA . ARG B 1 75 ? -8.867 -3.738 10.195 1 93.94 75 ARG B CA 1
ATOM 1790 C C . ARG B 1 75 ? -10.141 -3.443 9.414 1 93.94 75 ARG B C 1
ATOM 1792 O O . ARG B 1 75 ? -10.961 -2.623 9.828 1 93.94 75 ARG B O 1
ATOM 1799 N N . PRO B 1 76 ? -10.414 -4.227 8.383 1 95 76 PRO B N 1
ATOM 1800 C CA . PRO B 1 76 ? -11.586 -3.967 7.547 1 95 76 PRO B CA 1
ATOM 1801 C C . PRO B 1 76 ? -12.898 -4.086 8.312 1 95 76 PRO B C 1
ATOM 1803 O O . PRO B 1 76 ? -13.906 -3.49 7.922 1 95 76 PRO B O 1
ATOM 1806 N N . GLU B 1 77 ? -12.961 -4.773 9.367 1 94.31 77 GLU B N 1
ATOM 1807 C CA . GLU B 1 77 ? -14.164 -4.945 10.172 1 94.31 77 GLU B CA 1
ATOM 1808 C C . GLU B 1 77 ? -14.516 -3.662 10.922 1 94.31 77 GLU B C 1
ATOM 1810 O O . GLU B 1 77 ? -15.656 -3.482 11.352 1 94.31 77 GLU B O 1
ATOM 1815 N N . ARG B 1 78 ? -13.562 -2.793 11.102 1 94.06 78 ARG B N 1
ATOM 1816 C CA . ARG B 1 78 ? -13.766 -1.599 11.922 1 94.06 78 ARG B CA 1
ATOM 1817 C C . ARG B 1 78 ? -13.734 -0.339 11.062 1 94.06 78 ARG B C 1
ATOM 1819 O O . ARG B 1 78 ? -14.078 0.748 11.531 1 94.06 78 ARG B O 1
ATOM 1826 N N . ARG B 1 79 ? -13.375 -0.467 9.789 1 93.88 79 ARG B N 1
ATOM 1827 C CA . ARG B 1 79 ? -13.188 0.71 8.945 1 93.88 79 ARG B CA 1
ATOM 1828 C C . ARG B 1 79 ? -13.984 0.597 7.652 1 93.88 79 ARG B C 1
ATOM 1830 O O . ARG B 1 79 ? -14.258 -0.509 7.184 1 93.88 79 ARG B O 1
ATOM 1837 N N . THR B 1 80 ? -14.344 1.817 7.172 1 95.69 80 THR B N 1
ATOM 1838 C CA . THR B 1 80 ? -15 1.853 5.867 1 95.69 80 THR B CA 1
ATOM 1839 C C . THR B 1 80 ? -13.977 1.81 4.742 1 95.69 80 THR B C 1
ATOM 1841 O O . THR B 1 80 ? -12.773 1.901 4.992 1 95.69 80 THR B O 1
ATOM 1844 N N . LYS B 1 81 ? -14.422 1.613 3.566 1 95.88 81 LYS B N 1
ATOM 1845 C CA . LYS B 1 81 ? -13.523 1.568 2.414 1 95.88 81 LYS B CA 1
ATOM 1846 C C . LYS B 1 81 ? -12.727 2.863 2.285 1 95.88 81 LYS B C 1
ATOM 1848 O O . LYS B 1 81 ? -11.523 2.836 2.025 1 95.88 81 LYS B O 1
ATOM 1853 N N . GLU B 1 82 ? -13.477 3.973 2.541 1 95.06 82 GLU B N 1
ATOM 1854 C CA . GLU B 1 82 ? -12.828 5.273 2.422 1 95.06 82 GLU B CA 1
ATOM 1855 C C . GLU B 1 82 ? -11.734 5.445 3.475 1 95.06 82 GLU B C 1
ATOM 1857 O O . GLU B 1 82 ? -10.688 6.027 3.197 1 95.06 82 GLU B O 1
ATOM 1862 N N . GLN B 1 83 ? -11.945 4.945 4.582 1 94.69 83 GLN B N 1
ATOM 1863 C CA . GLN B 1 83 ? -10.969 5.02 5.664 1 94.69 83 GLN B CA 1
ATOM 1864 C C . GLN B 1 83 ? -9.742 4.176 5.348 1 94.69 83 GLN B C 1
ATOM 1866 O O . GLN B 1 83 ? -8.617 4.547 5.703 1 94.69 83 GLN B O 1
ATOM 1871 N N . ILE B 1 84 ? -9.938 3.027 4.73 1 96.31 84 ILE B N 1
ATOM 1872 C CA . ILE B 1 84 ? -8.82 2.176 4.32 1 96.31 84 ILE B CA 1
ATOM 1873 C C . ILE B 1 84 ? -7.992 2.893 3.256 1 96.31 84 ILE B C 1
ATOM 1875 O O . ILE B 1 84 ? -6.762 2.891 3.318 1 96.31 84 ILE B O 1
ATOM 1879 N N . LEU B 1 85 ? -8.695 3.557 2.285 1 96.75 85 LEU B N 1
ATOM 1880 C CA . LEU B 1 85 ? -7.996 4.312 1.25 1 96.75 85 LEU B CA 1
ATOM 1881 C C . LEU B 1 85 ? -7.137 5.41 1.865 1 96.75 85 LEU B C 1
ATOM 1883 O O . LEU B 1 85 ? -6.008 5.637 1.428 1 96.75 85 LEU B O 1
ATOM 1887 N N . GLU B 1 86 ? -7.656 6.035 2.895 1 96.31 86 GLU B N 1
ATOM 1888 C CA . GLU B 1 86 ? -6.926 7.117 3.547 1 96.31 86 GLU B CA 1
ATOM 1889 C C . GLU B 1 86 ? -5.617 6.613 4.152 1 96.31 86 GLU B C 1
ATOM 1891 O O . GLU B 1 86 ? -4.605 7.32 4.133 1 96.31 86 GLU B O 1
ATOM 1896 N N . LEU B 1 87 ? -5.676 5.379 4.695 1 95.25 87 LEU B N 1
ATOM 1897 C CA . LEU B 1 87 ? -4.457 4.797 5.25 1 95.25 87 LEU B CA 1
ATOM 1898 C C . LEU B 1 87 ? -3.412 4.578 4.156 1 95.25 87 LEU B C 1
ATOM 1900 O O . LEU B 1 87 ? -2.223 4.82 4.375 1 95.25 87 LEU B O 1
ATOM 1904 N N . LEU B 1 88 ? -3.854 4.152 2.988 1 97.12 88 LEU B N 1
ATOM 1905 C CA . LEU B 1 88 ? -2.938 3.92 1.875 1 97.12 88 LEU B CA 1
ATOM 1906 C C . LEU B 1 88 ? -2.41 5.238 1.323 1 97.12 88 LEU B C 1
ATOM 1908 O O . LEU B 1 88 ? -1.234 5.34 0.965 1 97.12 88 LEU B O 1
ATOM 1912 N N . ILE B 1 89 ? -3.262 6.242 1.188 1 97 89 ILE B N 1
ATOM 1913 C CA . ILE B 1 89 ? -2.875 7.57 0.719 1 97 89 ILE B CA 1
ATOM 1914 C C . ILE B 1 89 ? -1.831 8.164 1.66 1 97 89 ILE B C 1
ATOM 1916 O O . ILE B 1 89 ? -0.812 8.695 1.211 1 97 89 ILE B O 1
ATOM 1920 N N . LEU B 1 90 ? -2.105 8.008 2.953 1 96.56 90 LEU B N 1
ATOM 1921 C CA . LEU B 1 90 ? -1.159 8.484 3.955 1 96.56 90 LEU B CA 1
ATOM 1922 C C . LEU B 1 90 ? 0.186 7.777 3.809 1 96.56 90 LEU B C 1
ATOM 1924 O O . LEU B 1 90 ? 1.235 8.422 3.836 1 96.56 90 LEU B O 1
ATOM 1928 N N . GLU B 1 91 ? 0.164 6.465 3.652 1 96.06 91 GLU B N 1
ATOM 1929 C CA . GLU B 1 91 ? 1.381 5.684 3.451 1 96.06 91 GLU B CA 1
ATOM 1930 C C . GLU B 1 91 ? 2.201 6.23 2.285 1 96.06 91 GLU B C 1
ATOM 1932 O O . GLU B 1 91 ? 3.408 6.441 2.414 1 96.06 91 GLU B O 1
ATOM 1937 N N . GLN B 1 92 ? 1.517 6.484 1.154 1 94.81 92 GLN B N 1
ATOM 1938 C CA . GLN B 1 92 ? 2.213 6.945 -0.043 1 94.81 92 GLN B CA 1
ATOM 1939 C C . GLN B 1 92 ? 2.691 8.383 0.121 1 94.81 92 GLN B C 1
ATOM 1941 O O . GLN B 1 92 ? 3.771 8.742 -0.354 1 94.81 92 GLN B O 1
ATOM 1946 N N . PHE B 1 93 ? 1.877 9.25 0.721 1 94.94 93 PHE B N 1
ATOM 1947 C CA . PHE B 1 93 ? 2.256 10.641 0.964 1 94.94 93 PHE B CA 1
ATOM 1948 C C . PHE B 1 93 ? 3.543 10.711 1.776 1 94.94 93 PHE B C 1
ATOM 1950 O O . PHE B 1 93 ? 4.465 11.453 1.425 1 94.94 93 PHE B O 1
ATOM 1957 N N . LEU B 1 94 ? 3.627 9.945 2.83 1 93.5 94 LEU B N 1
ATOM 1958 C CA . LEU B 1 94 ? 4.809 9.961 3.688 1 93.5 94 LEU B CA 1
ATOM 1959 C C . LEU B 1 94 ? 6.012 9.367 2.961 1 93.5 94 LEU B C 1
ATOM 1961 O O . LEU B 1 94 ? 7.145 9.805 3.168 1 93.5 94 LEU B O 1
ATOM 1965 N N . ALA B 1 95 ? 5.738 8.438 2.111 1 92.06 95 ALA B N 1
ATOM 1966 C CA . ALA B 1 95 ? 6.812 7.727 1.422 1 92.06 95 ALA B CA 1
ATOM 1967 C C . ALA B 1 95 ? 7.527 8.648 0.432 1 92.06 95 ALA B C 1
ATOM 1969 O O . ALA B 1 95 ? 8.719 8.477 0.172 1 92.06 95 ALA B O 1
ATOM 1970 N N . ILE B 1 96 ? 6.871 9.617 -0.144 1 88.88 96 ILE B N 1
ATOM 1971 C CA . ILE B 1 96 ? 7.473 10.406 -1.211 1 88.88 96 ILE B CA 1
ATOM 1972 C C . ILE B 1 96 ? 8.156 11.641 -0.617 1 88.88 96 ILE B C 1
ATOM 1974 O O . ILE B 1 96 ? 8.852 12.375 -1.323 1 88.88 96 ILE B O 1
ATOM 1978 N N . LEU B 1 97 ? 7.934 11.875 0.623 1 87.94 97 LEU B N 1
ATOM 1979 C CA . LEU B 1 97 ? 8.562 13.016 1.277 1 87.94 97 LEU B CA 1
ATOM 1980 C C . LEU B 1 97 ? 10.055 12.781 1.474 1 87.94 97 LEU B C 1
ATOM 1982 O O . LEU B 1 97 ? 10.484 11.648 1.691 1 87.94 97 LEU B O 1
ATOM 1986 N N . PRO B 1 98 ? 10.758 13.852 1.383 1 85.25 98 PRO B N 1
ATOM 1987 C CA . PRO B 1 98 ? 12.164 13.719 1.771 1 85.25 98 PRO B CA 1
ATOM 1988 C C . PRO B 1 98 ? 12.336 13.148 3.178 1 85.25 98 PRO B C 1
ATOM 1990 O O . PRO B 1 98 ? 11.484 13.367 4.043 1 85.25 98 PRO B O 1
ATOM 1993 N N . HIS B 1 99 ? 13.383 12.57 3.479 1 85.69 99 HIS B N 1
ATOM 1994 C CA . HIS B 1 99 ? 13.602 11.758 4.672 1 85.69 99 HIS B CA 1
ATOM 1995 C C . HIS B 1 99 ? 13.375 12.57 5.941 1 85.69 99 HIS B C 1
ATOM 1997 O O . HIS B 1 99 ? 12.711 12.109 6.871 1 85.69 99 HIS B O 1
ATOM 2003 N N . ASP B 1 100 ? 13.945 13.742 6.027 1 83.69 100 ASP B N 1
ATOM 2004 C CA . ASP B 1 100 ? 13.812 14.547 7.238 1 83.69 100 ASP B CA 1
ATOM 2005 C C . ASP B 1 100 ? 12.352 14.906 7.508 1 83.69 100 ASP B C 1
ATOM 2007 O O . ASP B 1 100 ? 11.898 14.844 8.648 1 83.69 100 ASP B O 1
ATOM 2011 N N . LEU B 1 101 ? 11.68 15.25 6.469 1 87 101 LEU B N 1
ATOM 2012 C CA . LEU B 1 101 ? 10.266 15.594 6.586 1 87 101 LEU B CA 1
ATOM 2013 C C . LEU B 1 101 ? 9.43 14.352 6.879 1 87 101 LEU B C 1
ATOM 2015 O O . LEU B 1 101 ? 8.484 14.414 7.672 1 87 101 LEU B O 1
ATOM 2019 N N . GLN B 1 102 ? 9.812 13.352 6.258 1 90.88 102 GLN B N 1
ATOM 2020 C CA . GLN B 1 102 ? 9.125 12.078 6.453 1 90.88 102 GLN B CA 1
ATOM 2021 C C . GLN B 1 102 ? 9.219 11.617 7.906 1 90.88 102 GLN B C 1
ATOM 2023 O O . GLN B 1 102 ? 8.203 11.266 8.516 1 90.88 102 GLN B O 1
ATOM 2028 N N . SER B 1 103 ? 10.43 11.594 8.43 1 90.75 103 SER B N 1
ATOM 2029 C CA . SER B 1 103 ? 10.648 11.18 9.812 1 90.75 103 SER B CA 1
ATOM 2030 C C . SER B 1 103 ? 9.859 12.062 10.781 1 90.75 103 SER B C 1
ATOM 2032 O O . SER B 1 103 ? 9.219 11.555 11.703 1 90.75 103 SER B O 1
ATOM 2034 N N . TRP B 1 104 ? 9.914 13.297 10.555 1 90.25 104 TRP B N 1
ATOM 2035 C CA . TRP B 1 104 ? 9.203 14.25 11.391 1 90.25 104 TRP B CA 1
ATOM 2036 C C . TRP B 1 104 ? 7.699 13.992 11.352 1 90.25 104 TRP B C 1
ATOM 2038 O O . TRP B 1 104 ? 7.043 13.93 12.398 1 90.25 104 TRP B O 1
ATOM 2048 N N . ALA B 1 105 ? 7.156 13.938 10.188 1 92.81 105 ALA B N 1
ATOM 2049 C CA . ALA B 1 105 ? 5.719 13.727 10.039 1 92.81 105 ALA B CA 1
ATOM 2050 C C . ALA B 1 105 ? 5.285 12.414 10.703 1 92.81 105 ALA B C 1
ATOM 2052 O O . ALA B 1 105 ? 4.23 12.359 11.336 1 92.81 105 ALA B O 1
ATOM 2053 N N . ARG B 1 106 ? 6.07 11.383 10.562 1 92.44 106 ARG B N 1
ATOM 2054 C CA . ARG B 1 106 ? 5.758 10.094 11.164 1 92.44 106 ARG B CA 1
ATOM 2055 C C . ARG B 1 106 ? 5.723 10.18 12.68 1 92.44 106 ARG B C 1
ATOM 2057 O O . ARG B 1 106 ? 4.883 9.547 13.328 1 92.44 106 ARG B O 1
ATOM 2064 N N . GLU B 1 107 ? 6.582 10.93 13.219 1 90.06 107 GLU B N 1
ATOM 2065 C CA . GLU B 1 107 ? 6.641 11.109 14.672 1 90.06 107 GLU B CA 1
ATOM 2066 C C . GLU B 1 107 ? 5.391 11.82 15.188 1 90.06 107 GLU B C 1
ATOM 2068 O O . GLU B 1 107 ? 4.973 11.602 16.328 1 90.06 107 GLU B O 1
ATOM 2073 N N . GLY B 1 108 ? 4.855 12.617 14.359 1 90.94 108 GLY B N 1
ATOM 2074 C CA . GLY B 1 108 ? 3.633 13.312 14.727 1 90.94 108 GLY B CA 1
ATOM 2075 C C . GLY B 1 108 ? 2.418 12.406 14.773 1 90.94 108 GLY B C 1
ATOM 2076 O O . GLY B 1 108 ? 1.41 12.75 15.398 1 90.94 108 GLY B O 1
ATOM 2077 N N . GLY B 1 109 ? 2.523 11.281 14.023 1 92.12 109 GLY B N 1
ATOM 2078 C CA . GLY B 1 109 ? 1.476 10.273 14.102 1 92.12 109 GLY B CA 1
ATOM 2079 C C . GLY B 1 109 ? 0.19 10.703 13.414 1 92.12 109 GLY B C 1
ATOM 2080 O O . GLY B 1 109 ? -0.885 10.656 14.016 1 92.12 109 GLY B O 1
ATOM 2081 N N . PRO B 1 110 ? 0.247 11.125 12.203 1 94.69 110 PRO B N 1
ATOM 2082 C CA . PRO B 1 110 ? -0.985 11.477 11.5 1 94.69 110 PRO B CA 1
ATOM 2083 C C . PRO B 1 110 ? -1.875 10.266 11.219 1 94.69 110 PRO B C 1
ATOM 2085 O O . PRO B 1 110 ? -1.371 9.172 10.938 1 94.69 110 PRO B O 1
ATOM 2088 N N . GLU B 1 111 ? -3.166 10.492 11.312 1 92.56 111 GLU B N 1
ATOM 2089 C CA . GLU B 1 111 ? -4.109 9.406 11.055 1 92.56 111 GLU B CA 1
ATOM 2090 C C . GLU B 1 111 ? -4.539 9.383 9.594 1 92.56 111 GLU B C 1
ATOM 2092 O O . GLU B 1 111 ? -5.121 8.398 9.125 1 92.56 111 GLU B O 1
ATOM 2097 N N . ASN B 1 112 ? -4.363 10.406 8.906 1 94.81 112 ASN B N 1
ATOM 2098 C CA . ASN B 1 112 ? -4.719 10.539 7.496 1 94.81 112 ASN B CA 1
ATOM 2099 C C . ASN B 1 112 ? -3.84 11.562 6.785 1 94.81 112 ASN B C 1
ATOM 2101 O O . ASN B 1 112 ? -3.014 12.227 7.422 1 94.81 112 ASN B O 1
ATOM 2105 N N . CYS B 1 113 ? -4.043 11.688 5.562 1 95.88 113 CYS B N 1
ATOM 2106 C CA . CYS B 1 113 ? -3.188 12.547 4.75 1 95.88 113 CYS B CA 1
ATOM 2107 C C . CYS B 1 113 ? -3.416 14.016 5.078 1 95.88 113 CYS B C 1
ATOM 2109 O O . CYS B 1 113 ? -2.479 14.82 5.051 1 95.88 113 CYS B O 1
ATOM 2111 N N . THR B 1 114 ? -4.637 14.406 5.422 1 96.38 114 THR B N 1
ATOM 2112 C CA . THR B 1 114 ? -4.953 15.781 5.773 1 96.38 114 THR B CA 1
ATOM 2113 C C . THR B 1 114 ? -4.16 16.234 7 1 96.38 114 THR B C 1
ATOM 2115 O O . THR B 1 114 ? -3.584 17.312 7.012 1 96.38 114 THR B O 1
ATOM 2118 N N . GLN B 1 115 ? -4.117 15.359 7.969 1 95.69 115 GLN B N 1
ATOM 2119 C CA . GLN B 1 115 ? -3.338 15.648 9.164 1 95.69 115 GLN B CA 1
ATOM 2120 C C . GLN B 1 115 ? -1.846 15.695 8.852 1 95.69 115 GLN B C 1
ATOM 2122 O O . GLN B 1 115 ? -1.118 16.531 9.383 1 95.69 115 GLN B O 1
ATOM 2127 N N . ALA B 1 116 ? -1.375 14.797 8.008 1 96.12 116 ALA B N 1
ATOM 2128 C CA . ALA B 1 116 ? 0.029 14.789 7.602 1 96.12 116 ALA B CA 1
ATOM 2129 C C . ALA B 1 116 ? 0.405 16.094 6.898 1 96.12 116 ALA B C 1
ATOM 2131 O O . ALA B 1 116 ? 1.47 16.656 7.16 1 96.12 116 ALA B O 1
ATOM 2132 N N . VAL B 1 117 ? -0.492 16.562 6.062 1 94.94 117 VAL B N 1
ATOM 2133 C CA . VAL B 1 117 ? -0.282 17.828 5.355 1 94.94 117 VAL B CA 1
ATOM 2134 C C . VAL B 1 117 ? -0.141 18.969 6.363 1 94.94 117 VAL B C 1
ATOM 2136 O O . VAL B 1 117 ? 0.757 19.797 6.242 1 94.94 117 VAL B O 1
ATOM 2139 N N . ALA B 1 118 ? -1.003 18.938 7.324 1 95.19 118 ALA B N 1
ATOM 2140 C CA . ALA B 1 118 ? -0.955 19.984 8.344 1 95.19 118 ALA B CA 1
ATOM 2141 C C . ALA B 1 118 ? 0.376 19.953 9.086 1 95.19 118 ALA B C 1
ATOM 2143 O O . ALA B 1 118 ? 0.963 21 9.359 1 95.19 118 ALA B O 1
ATOM 2144 N N . LEU B 1 119 ? 0.83 18.781 9.422 1 93.25 119 LEU B N 1
ATOM 2145 C CA . LEU B 1 119 ? 2.113 18.641 10.102 1 93.25 119 LEU B CA 1
ATOM 2146 C C . LEU B 1 119 ? 3.25 19.188 9.234 1 93.25 119 LEU B C 1
ATOM 2148 O O . LEU B 1 119 ? 4.117 19.906 9.727 1 93.25 119 LEU B O 1
ATOM 2152 N N . VAL B 1 120 ? 3.229 18.828 8 1 91.81 120 VAL B N 1
ATOM 2153 C CA . VAL B 1 120 ? 4.266 19.25 7.062 1 91.81 120 VAL B CA 1
ATOM 2154 C C . VAL B 1 120 ? 4.238 20.766 6.902 1 91.81 120 VAL B C 1
ATOM 2156 O O . VAL B 1 120 ? 5.281 21.422 6.949 1 91.81 120 VAL B O 1
ATOM 2159 N N . GLU B 1 121 ? 3.053 21.266 6.734 1 91.88 121 GLU B N 1
ATOM 2160 C CA . GLU B 1 121 ? 2.912 22.719 6.586 1 91.88 121 GLU B CA 1
ATOM 2161 C C . GLU B 1 121 ? 3.41 23.453 7.832 1 91.88 121 GLU B C 1
ATOM 2163 O O . GLU B 1 121 ? 4.059 24.484 7.727 1 91.88 121 GLU B O 1
ATOM 2168 N N . ASP B 1 122 ? 3.092 22.891 8.945 1 90.81 122 ASP B N 1
ATOM 2169 C CA . ASP B 1 122 ? 3.574 23.469 10.195 1 90.81 122 ASP B CA 1
ATOM 2170 C C . ASP B 1 122 ? 5.102 23.453 10.2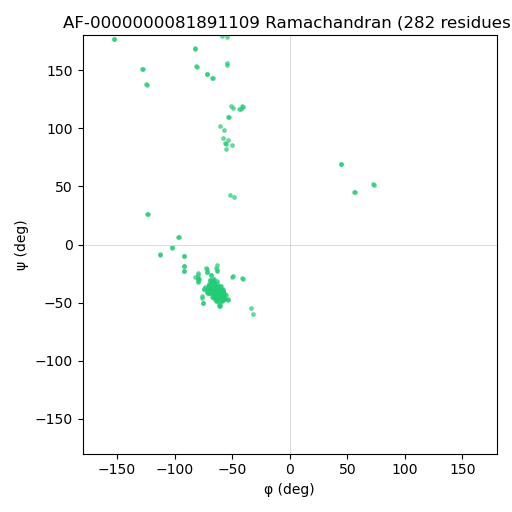58 1 90.81 122 ASP B C 1
ATOM 2172 O O . ASP B 1 122 ? 5.723 24.422 10.688 1 90.81 122 ASP B O 1
ATOM 2176 N N . PHE B 1 123 ? 5.609 22.375 9.898 1 88.5 123 PHE B N 1
ATOM 2177 C CA . PHE B 1 123 ? 7.059 22.219 9.891 1 88.5 123 PHE B CA 1
ATOM 2178 C C . PHE B 1 123 ? 7.699 23.25 8.961 1 88.5 123 PHE B C 1
ATOM 2180 O O . PHE B 1 123 ? 8.664 23.922 9.336 1 88.5 123 PHE B O 1
ATOM 2187 N N . LEU B 1 124 ? 7.188 23.359 7.793 1 87.31 124 LEU B N 1
ATOM 2188 C CA . LEU B 1 124 ? 7.73 24.266 6.789 1 87.31 124 LEU B CA 1
ATOM 2189 C C . LEU B 1 124 ? 7.562 25.719 7.223 1 87.31 124 LEU B C 1
ATOM 2191 O O . LEU B 1 124 ? 8.469 26.531 7.035 1 87.31 124 LEU B O 1
ATOM 2195 N N . PHE B 1 125 ? 6.449 25.969 7.797 1 87.12 125 PHE B N 1
ATOM 2196 C CA . PHE B 1 125 ? 6.18 27.312 8.281 1 87.12 125 PHE B CA 1
ATOM 2197 C C . PHE B 1 125 ? 7.168 27.703 9.375 1 87.12 125 PHE B C 1
ATOM 2199 O O . PHE B 1 125 ? 7.707 28.812 9.367 1 87.12 125 PHE B O 1
ATOM 2206 N N . SER B 1 126 ? 7.391 26.766 10.203 1 89.56 126 SER B N 1
ATOM 2207 C CA . SER B 1 126 ? 8.281 27.047 11.328 1 89.56 126 SER B CA 1
ATOM 2208 C C . SER B 1 126 ? 9.719 27.25 10.859 1 89.56 126 SER B C 1
ATOM 2210 O O . SER B 1 126 ? 10.492 27.969 11.492 1 89.56 126 SER B O 1
ATOM 2212 N N . ARG B 1 127 ? 10.102 26.688 9.773 1 85.75 127 ARG B N 1
ATOM 2213 C CA . ARG B 1 127 ? 11.469 26.734 9.266 1 85.75 127 ARG B CA 1
ATOM 2214 C C . ARG B 1 127 ? 11.594 27.75 8.141 1 85.75 127 ARG B C 1
ATOM 2216 O O . ARG B 1 127 ? 12.695 28 7.637 1 85.75 127 ARG B O 1
ATOM 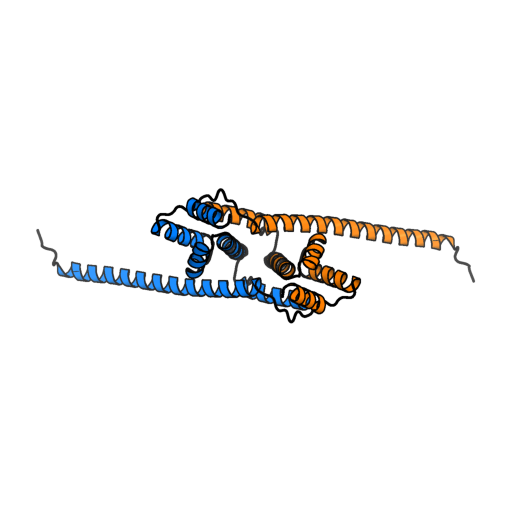2223 N N . ASN B 1 128 ? 10.531 28.297 7.82 1 87.38 128 ASN B N 1
ATOM 2224 C CA . ASN B 1 128 ? 10.469 29.297 6.754 1 87.38 128 ASN B CA 1
ATOM 2225 C C . ASN B 1 128 ? 11.008 28.734 5.441 1 87.38 128 ASN B C 1
ATOM 2227 O O . ASN B 1 128 ? 11.859 29.359 4.801 1 87.38 128 ASN B O 1
ATOM 2231 N N . VAL B 1 129 ? 10.609 27.594 5.152 1 84.19 129 VAL B N 1
ATOM 2232 C CA . VAL B 1 129 ? 11 26.938 3.908 1 84.19 129 VAL B CA 1
ATOM 2233 C C . VAL B 1 129 ? 9.75 26.531 3.131 1 84.19 129 VAL B C 1
ATOM 2235 O O . VAL B 1 129 ? 8.75 26.109 3.725 1 84.19 129 VAL B O 1
ATOM 2238 N N . SER B 1 130 ? 9.797 26.75 1.889 1 83.12 130 SER B N 1
ATOM 2239 C CA . SER B 1 130 ? 8.688 26.297 1.062 1 83.12 130 SER B CA 1
ATOM 2240 C C . SER B 1 130 ? 8.805 24.812 0.749 1 83.12 130 SER B C 1
ATOM 2242 O O . SER B 1 130 ? 9.898 24.25 0.793 1 83.12 130 SER B O 1
ATOM 2244 N N . PHE B 1 131 ? 7.641 24.25 0.523 1 82 131 PHE B N 1
ATOM 2245 C CA . PHE B 1 131 ? 7.598 22.828 0.191 1 82 131 PHE B CA 1
ATOM 2246 C C . PHE B 1 131 ? 8.43 22.531 -1.053 1 82 131 PHE B C 1
ATOM 2248 O O . PHE B 1 131 ? 9.148 21.547 -1.105 1 82 131 PHE B O 1
ATOM 2255 N N . GLU B 1 132 ? 8.398 23.375 -1.983 1 77.94 132 GLU B N 1
ATOM 2256 C CA . GLU B 1 132 ? 9.133 23.219 -3.236 1 77.94 132 GLU B CA 1
AT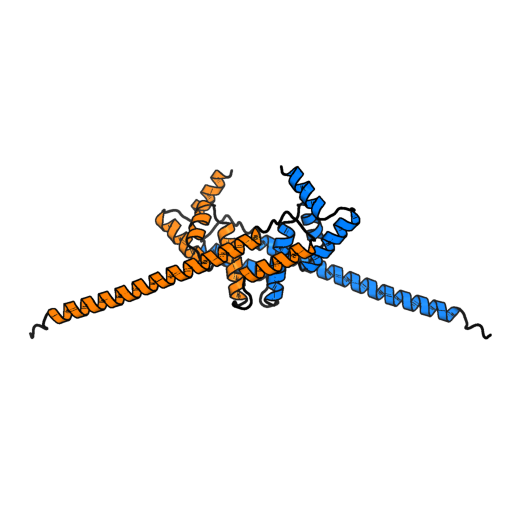OM 2257 C C . GLU B 1 132 ? 10.641 23.234 -2.996 1 77.94 132 GLU B C 1
ATOM 2259 O O . GLU B 1 132 ? 11.375 22.438 -3.586 1 77.94 132 GLU B O 1
ATOM 2264 N N . ASN B 1 133 ? 11 24.172 -2.252 1 77.94 133 ASN B N 1
ATOM 2265 C CA . ASN B 1 133 ? 12.422 24.312 -1.969 1 77.94 133 ASN B CA 1
ATOM 2266 C C . ASN B 1 133 ? 12.977 23.109 -1.217 1 77.94 133 ASN B C 1
ATOM 2268 O O . ASN B 1 133 ? 14.156 22.781 -1.342 1 77.94 133 ASN B O 1
ATOM 2272 N N . CYS B 1 134 ? 12.055 22.547 -0.403 1 76.56 134 CYS B N 1
ATOM 2273 C CA . CYS B 1 134 ? 12.492 21.359 0.327 1 76.56 134 CYS B CA 1
ATOM 2274 C C . CYS B 1 134 ? 12.844 20.234 -0.631 1 76.56 134 CYS B C 1
ATOM 2276 O O . CYS B 1 134 ? 13.828 19.516 -0.419 1 76.56 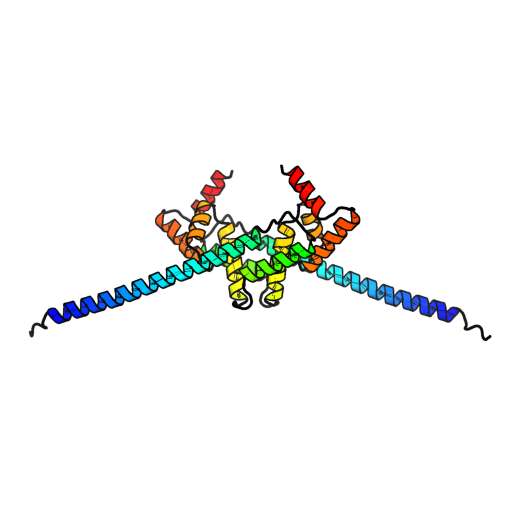134 CYS B O 1
ATOM 2278 N N . TRP B 1 135 ? 12.062 20.062 -1.685 1 73.75 135 TRP B N 1
ATOM 2279 C CA . TRP B 1 135 ? 12.281 19 -2.652 1 73.75 135 TRP B CA 1
ATOM 2280 C C . TRP B 1 135 ? 13.469 19.312 -3.555 1 73.75 135 TRP B C 1
ATOM 2282 O O . TRP B 1 135 ? 14.25 18.422 -3.895 1 73.75 135 TRP B O 1
ATOM 2292 N N . LEU B 1 136 ? 13.555 20.531 -3.871 1 72.25 136 LEU B N 1
ATOM 2293 C CA . LEU B 1 136 ? 14.664 20.953 -4.723 1 72.25 136 LEU B CA 1
ATOM 2294 C C . LEU B 1 136 ? 16 20.766 -4.004 1 72.25 136 LEU B C 1
ATOM 2296 O O . LEU B 1 136 ? 16.984 20.375 -4.621 1 72.25 136 LEU B 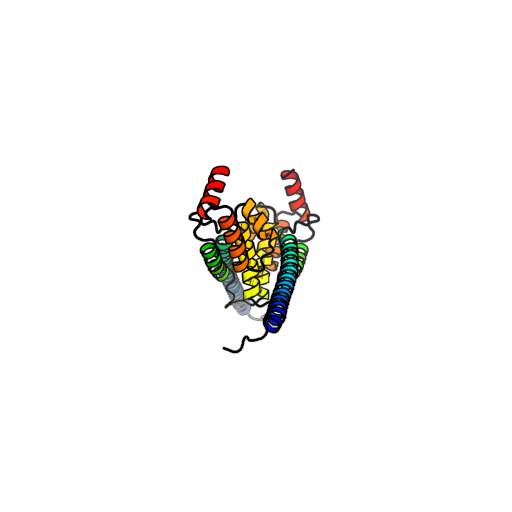O 1
ATOM 2300 N N . SER B 1 137 ? 15.906 21.062 -2.838 1 70.19 137 SER B N 1
ATOM 2301 C CA . SER B 1 137 ? 17.125 20.906 -2.051 1 70.19 137 SER B CA 1
ATOM 2302 C C . SER B 1 137 ? 17.531 19.438 -1.944 1 70.19 137 SER B C 1
ATOM 2304 O O . SER B 1 137 ? 18.719 19.125 -1.91 1 70.19 137 SER B O 1
ATOM 2306 N N . LEU B 1 138 ? 16.578 18.609 -1.869 1 65.62 138 LEU B N 1
ATOM 2307 C CA . LEU B 1 138 ? 16.844 17.172 -1.78 1 65.62 138 LEU B CA 1
ATOM 2308 C C . LEU B 1 138 ? 17.391 16.641 -3.1 1 65.62 138 LEU B C 1
ATOM 2310 O O . LEU B 1 138 ? 18.266 15.766 -3.107 1 65.62 138 LEU B O 1
ATOM 2314 N N . ARG B 1 139 ? 16.797 17.125 -4.113 1 62.81 139 ARG B N 1
ATOM 2315 C CA . ARG B 1 139 ? 17.281 16.703 -5.426 1 62.81 139 ARG B CA 1
ATOM 2316 C C . ARG B 1 139 ? 18.719 17.156 -5.648 1 62.81 139 ARG B C 1
ATOM 2318 O O . ARG B 1 139 ? 19.5 16.469 -6.309 1 62.81 139 ARG B O 1
ATOM 2325 N N . LYS B 1 140 ? 18.969 18.25 -5.16 1 63 140 LYS B N 1
ATOM 2326 C CA . LYS B 1 140 ? 20.328 18.75 -5.32 1 63 140 LYS B CA 1
ATOM 2327 C C . LYS B 1 140 ? 21.328 17.891 -4.539 1 63 140 LYS B C 1
ATOM 2329 O O . LYS B 1 140 ? 22.453 17.703 -4.973 1 63 140 LYS B O 1
ATOM 2334 N N . VAL B 1 141 ? 20.828 17.375 -3.461 1 58.12 141 VAL B N 1
ATOM 2335 C CA . VAL B 1 141 ? 21.719 16.562 -2.639 1 58.12 141 VAL B CA 1
ATOM 2336 C C . VAL B 1 141 ? 21.844 15.164 -3.248 1 58.12 141 VAL B C 1
ATOM 2338 O O . VAL B 1 141 ? 22.875 14.508 -3.096 1 58.12 141 VAL B O 1
ATOM 2341 N N . LEU B 1 142 ? 20.859 14.703 -3.848 1 52.38 142 LEU B N 1
ATOM 2342 C CA . LEU B 1 142 ? 20.859 13.359 -4.402 1 52.38 142 LEU B CA 1
ATOM 2343 C C . LEU B 1 142 ? 21.594 13.328 -5.742 1 52.38 142 LEU B C 1
ATOM 2345 O O . LEU B 1 142 ? 22.016 12.266 -6.203 1 52.38 142 LEU B O 1
ATOM 2349 N N . ILE B 1 143 ? 21.688 14.359 -6.43 1 47.91 143 ILE B N 1
ATOM 2350 C CA . ILE B 1 143 ? 22.516 14.422 -7.629 1 47.91 143 ILE B CA 1
ATOM 2351 C C . ILE B 1 143 ? 23.984 14.594 -7.23 1 47.91 143 ILE B C 1
ATOM 2353 O O . ILE B 1 143 ? 24.297 15.305 -6.27 1 47.91 143 ILE B O 1
#

Nearest PDB structures (foldseek):
  3lhr-assembly1_A  TM=9.686E-01  e=6.051E-07  Homo sapiens
  2fi2-assembly1_B  TM=7.782E-01  e=1.163E-04  Homo sapiens
  2fi2-assembly1_A  TM=7.748E-01  e=4.802E-04  Homo sapiens
  4e6s-assembly1_A-2  TM=8.284E-01  e=1.661E-03  Mus musculus
  3lhr-assembly1_A  TM=9.677E-01  e=3.018E-07  Homo sapiens

InterPro domains:
  IPR003309 SCAN domain [PF02023] (42-126)
  IPR003309 SCAN domain [PS50804] (45-123)
  IPR003309 SCAN domain [SM00431] (41-141)
  IPR003309 SCAN domain [cd07936] (42-124)
  IPR038269 SCAN domain superfamily [G3DSA:1.10.4020.10] (35-129)
  IPR050916 SCAN domain and C2H2-type zinc finger [PTHR45935] (24-124)